Protein AF-A0A9P1BGI0-F1 (afdb_monomer_lite)

InterPro domains:
  IPR029058 Alpha/Beta hydrolase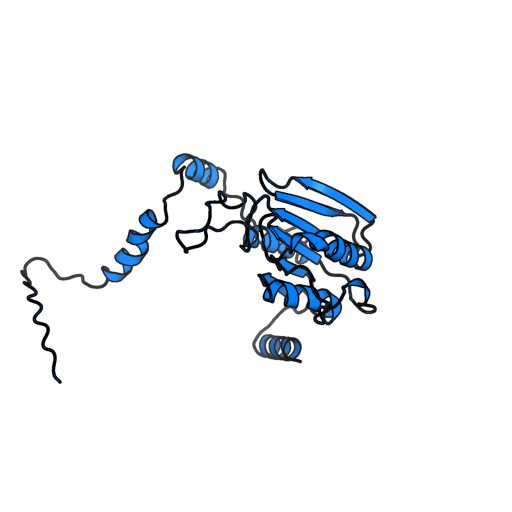 fold [G3DSA:3.40.50.1820] (1-152)
  IPR029058 Alpha/Beta hydrolase fold [SSF53474] (9-170)
  IPR043595 Feruloyl esterase B/C/D [PTHR38050] (3-150)

pLDDT: mean 74.19, std 21.08, range [32.69, 98.06]

Radius of gyration: 23.12 Å; chains: 1; bounding box: 51×69×55 Å

Secondary structure (DSSP, 8-state):
-HHHHHHHHHHHHS---TTS-EEEEETHHHHHHHHHHHHSGGG-SEEEEESPPP-SS-SSPPPGGG-TTPPP-EEEEEEESS-TT-GGGTHHHHHHHHHHHTT--EEEEEE-SSSEEEEEEES-GGG--EEEEEETT--SS-TT---TTS-S------SS-HHHHHHHHHHHHH-TT--SS--PPPHHHHHHHHHTPSP--GGGGHHHHHHHHHTT----S----------PPP-

Structure (mmCIF, N/CA/C/O backbone):
data_AF-A0A9P1BGI0-F1
#
_entry.id   AF-A0A9P1BGI0-F1
#
loop_
_atom_site.group_PDB
_atom_site.id
_atom_site.type_symbol
_atom_site.label_atom_id
_atom_site.label_alt_id
_atom_site.label_comp_id
_atom_site.label_asym_id
_atom_site.label_entity_id
_atom_site.label_seq_id
_atom_site.pdbx_PDB_ins_code
_atom_site.Cartn_x
_atom_site.Cartn_y
_atom_site.Cartn_z
_atom_site.occupancy
_atom_site.B_iso_or_equiv
_atom_site.auth_seq_id
_atom_site.auth_comp_id
_atom_site.auth_asym_id
_atom_site.auth_atom_id
_atom_site.pdbx_PDB_model_num
ATOM 1 N N . GLU A 1 1 ? -22.080 -8.765 0.468 1.00 76.88 1 GLU A N 1
ATOM 2 C CA . GLU A 1 1 ? -22.579 -10.152 0.337 1.00 76.88 1 GLU A CA 1
ATOM 3 C C . GLU A 1 1 ? -21.448 -11.158 0.139 1.00 76.88 1 GLU A C 1
ATOM 5 O O . GLU A 1 1 ? -21.163 -11.870 1.089 1.00 76.88 1 GLU A O 1
ATOM 10 N N . MET A 1 2 ? -20.731 -11.189 -0.996 1.00 88.81 2 MET A N 1
ATOM 11 C CA . MET A 1 2 ? -19.649 -12.178 -1.212 1.00 88.81 2 MET A CA 1
ATOM 12 C C . MET A 1 2 ? -18.513 -12.106 -0.173 1.00 88.81 2 MET A C 1
ATOM 14 O O . MET A 1 2 ? -18.171 -13.115 0.433 1.00 88.81 2 MET A O 1
ATOM 18 N N . ILE A 1 3 ? -17.932 -10.921 0.052 1.00 89.88 3 ILE A N 1
ATOM 19 C CA . ILE A 1 3 ? -16.813 -10.746 1.000 1.00 89.88 3 ILE A CA 1
ATOM 20 C C . ILE A 1 3 ? -17.235 -11.093 2.430 1.00 89.88 3 ILE A C 1
ATOM 22 O O . ILE A 1 3 ? -16.492 -11.759 3.147 1.00 89.88 3 ILE A O 1
ATOM 26 N N . ASP A 1 4 ? -18.460 -10.722 2.807 1.00 90.00 4 ASP A N 1
ATOM 27 C CA . ASP A 1 4 ? -19.029 -11.046 4.115 1.00 90.00 4 ASP A CA 1
ATOM 28 C C . ASP A 1 4 ? -19.158 -12.568 4.297 1.00 90.00 4 ASP A C 1
ATOM 30 O O . ASP A 1 4 ? -18.790 -13.094 5.344 1.00 90.00 4 ASP A O 1
ATOM 34 N N . ALA A 1 5 ? -19.613 -13.287 3.263 1.00 93.94 5 ALA A N 1
ATOM 35 C CA . ALA A 1 5 ? -19.739 -14.743 3.289 1.00 93.94 5 ALA A CA 1
ATOM 36 C C . ALA A 1 5 ? -18.377 -15.451 3.371 1.00 93.94 5 ALA A C 1
ATOM 38 O O . ALA A 1 5 ? -18.223 -16.389 4.151 1.00 93.94 5 ALA A O 1
ATOM 39 N N . ILE A 1 6 ? -17.372 -14.984 2.618 1.00 90.75 6 ILE A N 1
ATOM 40 C CA . ILE A 1 6 ? -15.999 -15.513 2.698 1.00 90.75 6 ILE A CA 1
ATOM 41 C C . ILE A 1 6 ? -15.452 -15.315 4.113 1.00 90.75 6 ILE A C 1
ATOM 43 O O . ILE A 1 6 ? -14.906 -16.247 4.700 1.00 90.75 6 ILE A O 1
ATOM 47 N N . PHE A 1 7 ? -15.640 -14.126 4.688 1.00 90.38 7 PHE A N 1
ATOM 48 C CA . PHE A 1 7 ? -15.196 -13.832 6.044 1.00 90.38 7 PHE A CA 1
ATOM 49 C C . PHE A 1 7 ? -15.868 -14.739 7.078 1.00 90.38 7 PHE A C 1
ATOM 51 O O . PHE A 1 7 ? -15.184 -15.375 7.878 1.00 90.38 7 PHE A O 1
ATOM 58 N N . GLN A 1 8 ? -17.195 -14.870 7.009 1.00 91.81 8 GLN A N 1
ATOM 59 C CA . GLN A 1 8 ? -17.963 -15.759 7.880 1.00 91.81 8 GLN A CA 1
ATOM 60 C C . GLN A 1 8 ? -17.482 -17.208 7.772 1.00 91.81 8 GLN A C 1
ATOM 62 O O . GLN A 1 8 ? -17.194 -17.830 8.792 1.00 91.81 8 GLN A O 1
ATOM 67 N N . TRP A 1 9 ? -17.310 -17.724 6.554 1.00 93.44 9 TRP A N 1
ATOM 68 C CA . TRP A 1 9 ? -16.813 -19.080 6.336 1.00 93.44 9 TRP A CA 1
ATOM 69 C C . TRP A 1 9 ? -15.421 -19.283 6.942 1.00 93.44 9 TRP A C 1
ATOM 71 O O . TRP A 1 9 ? -15.228 -20.206 7.732 1.00 93.44 9 TRP A O 1
ATOM 81 N N . MET A 1 10 ? -14.473 -18.384 6.668 1.00 90.38 10 MET A N 1
ATOM 82 C CA . MET A 1 10 ? -13.118 -18.475 7.219 1.00 90.38 10 MET A CA 1
ATOM 83 C C . MET A 1 10 ? -13.116 -18.422 8.756 1.00 90.38 10 MET A C 1
ATOM 85 O O . MET A 1 10 ? -12.454 -19.236 9.397 1.00 90.38 10 MET A O 1
ATOM 89 N N . THR A 1 11 ? -13.895 -17.517 9.359 1.00 90.62 11 THR A N 1
ATOM 90 C CA . THR A 1 11 ? -14.014 -17.419 10.827 1.00 90.62 11 THR A CA 1
ATOM 91 C C . THR A 1 11 ? -14.713 -18.624 11.459 1.00 90.62 11 THR A C 1
ATOM 93 O O . THR A 1 11 ? -14.446 -18.941 12.613 1.00 90.62 11 THR A O 1
ATOM 96 N N . SER A 1 12 ? -15.568 -19.333 10.714 1.00 92.81 12 SER A N 1
ATOM 97 C CA . SER A 1 12 ? -16.209 -20.563 11.197 1.00 92.81 12 SER A CA 1
ATOM 98 C C . SER A 1 12 ? -15.263 -21.769 11.230 1.00 92.81 12 SER A C 1
ATOM 100 O O . SER A 1 12 ? -15.496 -22.706 11.989 1.00 92.81 12 SER A O 1
ATOM 102 N N . LEU A 1 13 ? -14.197 -21.750 10.420 1.00 91.19 13 LEU A N 1
ATOM 103 C CA . LEU A 1 13 ? -13.260 -22.866 10.278 1.00 91.19 13 LEU A CA 1
ATOM 104 C C . LEU A 1 13 ? -12.014 -22.753 11.161 1.00 91.19 13 LEU A C 1
ATOM 106 O O . LEU A 1 13 ? -11.315 -23.749 11.347 1.00 91.19 13 LEU A O 1
ATOM 110 N N . GLY A 1 14 ? -11.705 -21.573 11.697 1.00 85.88 14 GLY A N 1
ATOM 111 C CA . GLY A 1 14 ? -10.487 -21.385 12.476 1.00 85.88 14 GLY A CA 1
ATOM 112 C C . GLY A 1 14 ? -10.472 -20.134 13.344 1.00 85.88 14 GLY A C 1
ATOM 113 O O . GLY A 1 14 ? -11.315 -19.247 13.233 1.00 85.88 14 GLY A O 1
ATOM 114 N N . CYS A 1 15 ? -9.461 -20.055 14.209 1.00 87.81 15 CYS A N 1
ATOM 115 C CA . CYS A 1 15 ? -9.233 -18.922 15.104 1.00 87.81 15 CYS A CA 1
ATOM 116 C C . CYS A 1 15 ? -8.589 -17.749 14.347 1.00 87.81 15 CYS A C 1
ATOM 118 O O . CYS A 1 15 ? -7.388 -17.504 14.468 1.00 87.81 15 CYS A O 1
ATOM 120 N N . ILE A 1 16 ? -9.377 -17.043 13.539 1.00 88.94 16 ILE A N 1
ATOM 121 C CA . ILE A 1 16 ? -8.925 -15.844 12.827 1.00 88.94 16 ILE A CA 1
ATOM 122 C C . ILE A 1 16 ? -9.067 -14.630 13.738 1.00 88.94 16 ILE A C 1
ATOM 124 O O . ILE A 1 16 ? -10.148 -14.340 14.245 1.00 88.94 16 ILE A O 1
ATOM 128 N N . ASP A 1 17 ? -7.976 -13.887 13.907 1.00 89.88 17 ASP A N 1
ATOM 129 C CA . ASP A 1 17 ? -8.020 -12.581 14.556 1.00 89.88 17 ASP A CA 1
ATOM 130 C C . ASP A 1 17 ? -8.610 -11.550 13.586 1.00 89.88 17 ASP A C 1
ATOM 132 O O . ASP A 1 17 ? -7.928 -11.008 12.712 1.00 89.88 17 ASP A O 1
ATOM 136 N N . THR A 1 18 ? -9.903 -11.278 13.746 1.00 91.06 18 THR A N 1
ATOM 137 C CA . THR A 1 18 ? -10.663 -10.369 12.882 1.00 91.06 18 THR A CA 1
ATOM 138 C C . THR A 1 18 ? -10.210 -8.912 12.988 1.00 91.06 18 THR A C 1
ATOM 140 O O . THR A 1 18 ? -10.609 -8.096 12.164 1.00 91.06 18 THR A O 1
ATOM 143 N N . SER A 1 19 ? -9.362 -8.564 13.963 1.00 90.06 19 SER A N 1
ATOM 144 C CA . SER A 1 19 ? -8.757 -7.230 14.064 1.00 90.06 19 SER A CA 1
ATOM 145 C C . SER A 1 19 ? -7.518 -7.051 13.172 1.00 90.06 19 SER A C 1
ATOM 147 O O . SER A 1 19 ? -7.016 -5.935 13.029 1.00 90.06 19 SER A O 1
ATOM 149 N N . LYS A 1 20 ? -7.019 -8.136 12.557 1.00 91.06 20 LYS A N 1
ATOM 150 C CA . LYS A 1 20 ? -5.756 -8.193 11.793 1.00 91.06 20 LYS A CA 1
ATOM 151 C C . LYS A 1 20 ? -5.960 -8.738 10.383 1.00 91.06 20 LYS A C 1
ATOM 153 O O . LYS A 1 20 ? -5.205 -9.581 9.902 1.00 91.06 20 LYS A O 1
ATOM 158 N N . VAL A 1 21 ? -7.007 -8.264 9.726 1.00 93.88 21 VAL A N 1
ATOM 159 C CA . VAL A 1 21 ? -7.388 -8.704 8.384 1.00 93.88 21 VAL A CA 1
ATOM 160 C C . VAL A 1 21 ? -6.859 -7.703 7.370 1.00 93.88 21 VAL A C 1
ATOM 162 O O . VAL A 1 21 ? -7.001 -6.493 7.545 1.00 93.88 21 VAL A O 1
ATOM 165 N N . PHE A 1 22 ? -6.255 -8.205 6.303 1.00 95.75 22 PHE A N 1
ATOM 166 C CA . PHE A 1 22 ? -5.663 -7.388 5.253 1.00 95.75 22 PHE A CA 1
ATOM 167 C C . PHE A 1 22 ? -6.138 -7.871 3.888 1.00 95.75 22 PHE A C 1
ATOM 169 O O . PHE A 1 22 ? -6.426 -9.057 3.724 1.00 95.75 22 PHE A O 1
ATOM 176 N N . ALA A 1 23 ? -6.193 -6.974 2.907 1.00 96.19 23 ALA A N 1
ATOM 177 C CA . ALA A 1 23 ? -6.474 -7.345 1.524 1.00 96.19 23 ALA A CA 1
ATOM 178 C C . ALA A 1 23 ? -5.466 -6.703 0.571 1.00 96.19 23 ALA A C 1
ATOM 180 O O . ALA A 1 23 ? -5.102 -5.540 0.725 1.00 96.19 23 ALA A O 1
ATOM 181 N N . GLY A 1 24 ? -5.033 -7.469 -0.423 1.00 95.50 24 GLY A N 1
ATOM 182 C CA . GLY A 1 24 ? -4.224 -7.001 -1.542 1.00 95.50 24 GLY A CA 1
ATOM 183 C C . GLY A 1 24 ? -4.840 -7.492 -2.843 1.00 95.50 24 GLY A C 1
ATOM 184 O O . GLY A 1 24 ? -5.543 -8.504 -2.854 1.00 95.50 24 GLY A O 1
ATOM 185 N N . GLY A 1 25 ? -4.633 -6.757 -3.928 1.00 93.44 25 GLY A N 1
ATOM 186 C CA . GLY A 1 25 ? -5.243 -7.089 -5.209 1.00 93.44 25 GLY A CA 1
ATOM 187 C C . GLY A 1 25 ? -4.550 -6.374 -6.351 1.00 93.44 25 GLY A C 1
ATOM 188 O O . GLY A 1 25 ? -4.072 -5.265 -6.164 1.00 93.44 25 GLY A O 1
ATOM 189 N N . PHE A 1 26 ? -4.517 -7.010 -7.517 1.00 91.56 26 PHE A N 1
ATOM 190 C CA . PHE A 1 26 ? -3.878 -6.507 -8.732 1.00 91.56 26 PHE A CA 1
ATOM 191 C C . PHE A 1 26 ? -4.927 -6.216 -9.812 1.00 91.56 26 PHE A C 1
ATOM 193 O O . PHE A 1 26 ? -5.902 -6.967 -9.928 1.00 91.56 26 PHE A O 1
ATOM 200 N N . SER A 1 27 ? -4.742 -5.161 -10.612 1.00 89.94 27 SER A N 1
ATOM 201 C CA . SER A 1 27 ? -5.647 -4.802 -11.716 1.00 89.94 27 SER A CA 1
ATOM 202 C C . SER A 1 27 ? -7.086 -4.579 -11.218 1.00 89.94 27 SER A C 1
ATOM 204 O O . SER A 1 27 ? -7.302 -3.873 -10.232 1.00 89.94 27 SER A O 1
ATOM 206 N N . TYR A 1 28 ? -8.092 -5.221 -11.820 1.00 87.25 28 TYR A N 1
ATOM 207 C CA . TYR A 1 28 ? -9.466 -5.234 -11.298 1.00 87.25 28 TYR A CA 1
ATOM 208 C C . TYR A 1 28 ? -9.571 -5.743 -9.853 1.00 87.25 28 TYR A C 1
ATOM 210 O O . TYR A 1 28 ? -10.424 -5.280 -9.100 1.00 87.25 28 TYR A O 1
ATOM 218 N N . GLY A 1 29 ? -8.690 -6.653 -9.428 1.00 90.50 29 GLY A N 1
ATOM 219 C CA . GLY A 1 29 ? -8.587 -7.042 -8.021 1.00 90.50 29 GLY A CA 1
ATOM 220 C C . GLY A 1 29 ? -8.121 -5.884 -7.135 1.00 90.50 29 GLY A C 1
ATOM 221 O O . GLY A 1 29 ? -8.601 -5.738 -6.015 1.00 90.50 29 GLY A O 1
ATOM 222 N N . GLY A 1 30 ? -7.242 -5.022 -7.651 1.00 90.62 30 GLY A N 1
ATOM 223 C CA . GLY A 1 30 ? -6.847 -3.770 -7.009 1.00 90.62 30 GLY A CA 1
ATOM 224 C C . GLY A 1 30 ? -8.028 -2.811 -6.875 1.00 90.62 30 GLY A C 1
ATOM 225 O O . GLY A 1 30 ? -8.224 -2.241 -5.807 1.00 90.62 30 GLY A O 1
ATOM 226 N N . THR A 1 31 ? -8.876 -2.703 -7.901 1.00 87.31 31 THR A N 1
ATOM 227 C CA . THR A 1 31 ? -10.131 -1.938 -7.816 1.00 87.31 31 THR A CA 1
ATOM 228 C C . THR A 1 31 ? -11.061 -2.478 -6.737 1.00 87.31 31 THR A C 1
ATOM 230 O O . THR A 1 31 ? -11.510 -1.708 -5.896 1.00 87.31 31 THR A O 1
ATOM 233 N N . ILE A 1 32 ? -11.289 -3.796 -6.691 1.00 89.50 32 ILE A N 1
ATOM 234 C CA . ILE A 1 32 ? -12.113 -4.413 -5.640 1.00 89.50 32 ILE A CA 1
ATOM 235 C C . ILE A 1 32 ? -11.549 -4.067 -4.257 1.00 89.50 32 ILE A C 1
ATOM 237 O O . ILE A 1 32 ? -12.289 -3.626 -3.385 1.00 89.50 32 ILE A O 1
ATOM 241 N N . VAL A 1 33 ? -10.237 -4.220 -4.052 1.00 92.31 33 VAL A N 1
ATOM 242 C CA . VAL A 1 33 ? -9.577 -3.897 -2.775 1.00 92.31 33 VAL A CA 1
ATOM 243 C C . VAL A 1 33 ? -9.685 -2.415 -2.426 1.00 92.31 33 VAL A C 1
ATOM 245 O O . VAL A 1 33 ? -9.871 -2.075 -1.259 1.00 92.31 33 VAL A O 1
ATOM 248 N N . GLN A 1 34 ? -9.610 -1.532 -3.416 1.00 89.38 34 GLN A N 1
ATOM 249 C CA . GLN A 1 34 ? -9.827 -0.107 -3.217 1.00 89.38 34 GLN A CA 1
ATOM 250 C C . GLN A 1 34 ? -11.272 0.184 -2.789 1.00 89.38 34 GLN A C 1
ATOM 252 O O . GLN A 1 34 ? -11.478 0.931 -1.836 1.00 89.38 34 GLN A O 1
ATOM 257 N N . ASP A 1 35 ? -12.265 -0.439 -3.424 1.00 87.69 35 ASP A N 1
ATOM 258 C CA . ASP A 1 35 ? -13.675 -0.269 -3.065 1.00 87.69 35 ASP A CA 1
ATOM 259 C C . ASP A 1 35 ? -13.960 -0.774 -1.644 1.00 87.69 35 ASP A C 1
ATOM 261 O O . ASP A 1 35 ? -14.769 -0.182 -0.925 1.00 87.69 35 ASP A O 1
ATOM 265 N N . LEU A 1 36 ? -13.249 -1.806 -1.171 1.00 90.00 36 LEU A N 1
ATOM 266 C CA . LEU A 1 36 ? -13.349 -2.258 0.223 1.00 90.00 36 LEU A CA 1
ATOM 267 C C . LEU A 1 36 ? -12.965 -1.165 1.225 1.00 90.00 36 LEU A C 1
ATOM 269 O O . LEU A 1 36 ? -13.568 -1.122 2.297 1.00 90.00 36 LEU A O 1
ATOM 273 N N . ALA A 1 37 ? -12.060 -0.243 0.875 1.00 88.50 37 ALA A N 1
ATOM 274 C CA . ALA A 1 37 ? -11.736 0.924 1.707 1.00 88.50 37 ALA A CA 1
ATOM 275 C C . ALA A 1 37 ? -12.947 1.844 1.923 1.00 88.50 37 ALA A C 1
ATOM 277 O O . ALA A 1 37 ? -12.978 2.616 2.875 1.00 88.50 37 ALA A O 1
ATOM 278 N N . CYS A 1 38 ? -13.945 1.752 1.047 1.00 86.62 38 CYS A N 1
ATOM 279 C CA . CYS A 1 38 ? -15.182 2.504 1.130 1.00 86.62 38 CYS A CA 1
ATOM 280 C C . CYS A 1 38 ? -16.300 1.709 1.803 1.00 86.62 38 CYS A C 1
ATOM 282 O O . CYS A 1 38 ? -16.895 2.144 2.788 1.00 86.62 38 CYS A O 1
ATOM 284 N N . VAL A 1 39 ? -16.611 0.535 1.244 1.00 87.56 39 VAL A N 1
ATOM 285 C CA . VAL A 1 39 ? -17.864 -0.171 1.543 1.00 87.56 39 VAL A CA 1
ATOM 286 C C . VAL A 1 39 ? -17.731 -1.209 2.643 1.00 87.56 39 VAL A C 1
ATOM 288 O O . VAL A 1 39 ? -18.754 -1.723 3.093 1.00 87.56 39 VAL A O 1
ATOM 291 N N . ARG A 1 40 ? -16.506 -1.573 3.038 1.00 91.06 40 ARG A N 1
ATOM 292 C CA . ARG A 1 40 ? -16.214 -2.625 4.028 1.00 91.06 40 ARG A CA 1
ATOM 293 C C . ARG A 1 40 ? -14.985 -2.313 4.880 1.00 91.06 40 ARG A C 1
ATOM 295 O O . ARG A 1 40 ? -14.395 -3.216 5.464 1.00 91.06 40 ARG A O 1
ATOM 302 N N . SER A 1 41 ? -14.615 -1.044 5.002 1.00 91.38 41 SER A N 1
ATOM 303 C CA . SER A 1 41 ? -13.390 -0.615 5.684 1.00 91.38 41 SER A CA 1
ATOM 304 C C . SER A 1 41 ? -13.280 -1.146 7.119 1.00 91.38 41 SER A C 1
ATOM 306 O O . SER A 1 41 ? -12.186 -1.421 7.593 1.00 91.38 41 SER A O 1
ATOM 308 N N . TRP A 1 42 ? -14.414 -1.342 7.803 1.00 91.19 42 TRP A N 1
ATOM 309 C CA . TRP A 1 42 ? -14.468 -1.820 9.188 1.00 91.19 42 TRP A CA 1
ATOM 310 C C . TRP A 1 42 ? -14.007 -3.272 9.358 1.00 91.19 42 TRP A C 1
ATOM 312 O O . TRP A 1 42 ? -13.754 -3.699 10.481 1.00 91.19 42 TRP A O 1
ATOM 322 N N . GLN A 1 43 ? -13.924 -4.040 8.268 1.00 93.44 43 GLN A N 1
ATOM 323 C CA . GLN A 1 43 ? -13.442 -5.422 8.281 1.00 93.44 43 GLN A CA 1
ATOM 324 C C . GLN A 1 43 ? -11.926 -5.519 8.117 1.00 93.44 43 GLN A C 1
ATOM 326 O O . GLN A 1 43 ? -11.370 -6.575 8.399 1.00 93.44 43 GLN A O 1
ATOM 331 N N . PHE A 1 44 ? -11.253 -4.461 7.655 1.00 94.62 44 PHE A N 1
ATOM 332 C CA . PHE A 1 44 ? -9.849 -4.521 7.257 1.00 94.62 44 PHE A CA 1
ATOM 333 C C . PHE A 1 44 ? -8.992 -3.567 8.079 1.00 94.62 44 PHE A C 1
ATOM 335 O O . PHE A 1 44 ? -9.311 -2.397 8.261 1.00 94.62 44 PHE A O 1
ATOM 342 N N . ARG A 1 45 ? -7.839 -4.055 8.531 1.00 95.19 45 ARG A N 1
ATOM 343 C CA . ARG A 1 45 ? -6.801 -3.238 9.163 1.00 95.19 45 ARG A CA 1
ATOM 344 C C . ARG A 1 45 ? -5.937 -2.520 8.128 1.00 95.19 45 ARG A C 1
ATOM 346 O O . ARG A 1 45 ? -5.435 -1.424 8.396 1.00 95.19 45 ARG A O 1
ATOM 353 N N . GLY A 1 46 ? -5.756 -3.126 6.956 1.00 96.19 46 GLY A N 1
ATOM 354 C CA . GLY A 1 46 ? -5.001 -2.529 5.864 1.00 96.19 46 GLY A CA 1
ATOM 355 C C . GLY A 1 46 ? -5.344 -3.096 4.491 1.00 96.19 46 GLY A C 1
ATOM 356 O O . GLY A 1 46 ? -5.761 -4.245 4.358 1.00 96.19 46 GLY A O 1
ATOM 357 N N . LEU A 1 47 ? -5.160 -2.262 3.474 1.00 96.94 47 LEU A N 1
ATOM 358 C CA . LEU A 1 47 ? -5.500 -2.528 2.084 1.00 96.94 47 LEU A CA 1
ATOM 359 C C . LEU A 1 47 ? -4.317 -2.166 1.187 1.00 96.94 47 LEU A C 1
ATOM 361 O O . LEU A 1 47 ? -3.654 -1.148 1.397 1.00 96.94 47 LEU A O 1
ATOM 365 N N . ALA A 1 48 ? -4.047 -3.005 0.194 1.00 97.06 48 ALA A N 1
ATOM 366 C CA . ALA A 1 48 ? -2.967 -2.802 -0.756 1.00 97.06 48 ALA A CA 1
ATOM 367 C C . ALA A 1 48 ? -3.444 -3.000 -2.199 1.00 97.06 48 ALA A C 1
ATOM 369 O O . ALA A 1 48 ? -3.218 -4.058 -2.786 1.00 97.06 48 ALA A O 1
ATOM 370 N N . PRO A 1 49 ? -4.147 -2.024 -2.787 1.00 94.38 49 PRO A N 1
ATOM 371 C CA . PRO A 1 49 ? -4.513 -2.097 -4.192 1.00 94.38 49 PRO A CA 1
ATOM 372 C C . PRO A 1 49 ? -3.288 -1.811 -5.072 1.00 94.38 49 PRO A C 1
ATOM 374 O O . PRO A 1 49 ? -2.666 -0.752 -4.979 1.00 94.38 49 PRO A O 1
ATOM 377 N N . ASP A 1 50 ? -2.953 -2.758 -5.933 1.00 89.31 50 ASP A N 1
ATOM 378 C CA . ASP A 1 50 ? -1.880 -2.673 -6.915 1.00 89.31 50 ASP A CA 1
ATOM 379 C C . ASP A 1 50 ? -2.460 -2.543 -8.318 1.00 89.31 50 ASP A C 1
ATOM 381 O O . ASP A 1 50 ? -3.387 -3.265 -8.694 1.00 89.31 50 ASP A O 1
ATOM 385 N N . VAL A 1 51 ? -1.927 -1.596 -9.085 1.00 82.19 51 VAL A N 1
ATOM 386 C CA . VAL A 1 51 ? -2.306 -1.362 -10.483 1.00 82.19 51 VAL A CA 1
ATOM 387 C C . VAL A 1 51 ? -3.830 -1.268 -10.667 1.00 82.19 51 VAL A C 1
ATOM 389 O O . VAL A 1 51 ? -4.397 -1.761 -11.635 1.00 82.19 51 VAL A O 1
ATOM 392 N N . ALA A 1 52 ? -4.530 -0.658 -9.705 1.00 74.44 52 ALA A N 1
ATOM 393 C CA . ALA A 1 52 ? -5.974 -0.464 -9.786 1.00 74.44 52 ALA A CA 1
ATOM 394 C C . ALA A 1 52 ? -6.276 0.546 -10.910 1.00 74.44 52 ALA A C 1
ATOM 396 O O . ALA A 1 52 ? -5.848 1.702 -10.775 1.00 74.44 52 ALA A O 1
ATOM 397 N N . PRO A 1 53 ? -6.986 0.154 -11.990 1.00 70.56 53 PRO A N 1
ATOM 398 C CA . PRO A 1 53 ? -7.229 1.014 -13.140 1.00 70.56 53 PRO A CA 1
ATOM 399 C C . PRO A 1 53 ? -7.681 2.429 -12.767 1.00 70.56 53 PRO A C 1
ATOM 401 O O . PRO A 1 53 ? -8.412 2.660 -11.791 1.00 70.56 53 PRO A O 1
ATOM 404 N N . GLY A 1 54 ? -7.215 3.398 -13.552 1.00 61.84 54 GLY A N 1
ATOM 405 C CA . GLY A 1 54 ? -7.727 4.758 -13.483 1.00 61.84 54 GLY A CA 1
ATOM 406 C C . GLY A 1 54 ? -9.162 4.788 -14.004 1.00 61.84 54 GLY A C 1
ATOM 407 O O . GLY A 1 54 ? -9.474 4.140 -15.002 1.00 61.84 54 GLY A O 1
ATOM 408 N N . ASP A 1 55 ? -10.044 5.542 -13.350 1.00 60.00 55 ASP A N 1
ATOM 409 C CA . ASP A 1 55 ? -11.370 5.829 -13.904 1.00 60.00 55 ASP A CA 1
ATOM 410 C C . ASP A 1 55 ? -11.213 6.687 -15.165 1.00 60.00 55 ASP A C 1
ATOM 412 O O . ASP A 1 55 ? -11.009 7.896 -15.081 1.00 60.00 55 ASP A O 1
ATOM 416 N N . TYR A 1 56 ? -11.299 6.062 -16.339 1.00 45.59 56 TYR A N 1
ATOM 417 C CA . TYR A 1 56 ? -11.492 6.769 -17.614 1.00 45.59 56 TYR A CA 1
ATOM 418 C C . TYR A 1 56 ? -12.963 6.980 -17.955 1.00 45.59 56 TYR A C 1
ATOM 420 O O . TYR A 1 56 ? -13.308 7.712 -18.880 1.00 45.59 56 TYR A O 1
ATOM 428 N N . THR A 1 57 ? -13.846 6.303 -17.237 1.00 41.75 57 THR A N 1
ATOM 429 C CA . THR A 1 57 ? -15.269 6.280 -17.522 1.00 41.75 57 THR A CA 1
ATOM 430 C C . THR A 1 57 ? -15.989 6.076 -16.211 1.00 41.75 57 THR A C 1
ATOM 432 O O . THR A 1 57 ? -15.588 5.192 -15.465 1.00 41.75 57 THR A O 1
ATOM 435 N N . ASP A 1 58 ? -17.051 6.842 -16.008 1.00 44.25 58 ASP A N 1
ATOM 436 C CA . ASP A 1 58 ? -18.062 6.828 -14.941 1.00 44.25 58 ASP A CA 1
ATOM 437 C C . ASP A 1 58 ? -18.757 5.447 -14.752 1.00 44.25 58 ASP A C 1
ATOM 439 O O . ASP A 1 58 ? -19.976 5.325 -14.666 1.00 44.25 58 ASP A O 1
ATOM 443 N N . ARG A 1 59 ? -18.001 4.341 -14.776 1.00 45.84 59 ARG A N 1
ATOM 444 C CA . ARG A 1 59 ? -18.477 2.946 -14.837 1.00 45.84 59 ARG A CA 1
ATOM 445 C C . ARG A 1 59 ? -18.808 2.372 -13.457 1.00 45.84 59 ARG A C 1
ATOM 447 O O . ARG A 1 59 ? -18.814 1.157 -13.288 1.00 45.84 59 ARG A O 1
ATOM 454 N N . GLY A 1 60 ? -19.121 3.229 -12.488 1.00 44.12 60 GLY A N 1
ATOM 455 C CA . GLY A 1 60 ? -19.591 2.801 -11.171 1.00 44.12 60 GLY A CA 1
ATOM 456 C C . GLY A 1 60 ? -18.496 2.312 -10.225 1.00 44.12 60 GLY A C 1
ATOM 457 O O . GLY A 1 60 ? -18.795 1.518 -9.335 1.00 44.12 60 GLY A O 1
ATOM 458 N N . LEU A 1 61 ? -17.250 2.772 -10.390 1.00 52.66 61 LEU A N 1
ATOM 459 C CA . LEU A 1 61 ? -16.254 2.653 -9.325 1.00 52.66 61 LEU A CA 1
ATOM 460 C C . LEU A 1 61 ? -16.588 3.666 -8.231 1.00 52.66 61 LEU A C 1
ATOM 462 O O . LEU A 1 61 ? -16.937 4.811 -8.523 1.00 52.66 61 LEU A O 1
ATOM 466 N N . LEU A 1 62 ? -16.525 3.246 -6.965 1.00 55.16 62 LEU A N 1
ATOM 467 C CA . LEU A 1 62 ? -16.823 4.156 -5.867 1.00 55.16 62 LEU A CA 1
ATOM 468 C C . LEU A 1 62 ? -15.729 5.216 -5.789 1.00 55.16 62 LEU A C 1
ATOM 470 O O . LEU A 1 62 ? -14.564 4.935 -5.487 1.00 55.16 62 LEU A O 1
ATOM 474 N N . HIS A 1 63 ? -16.116 6.470 -6.003 1.00 62.00 63 HIS A N 1
ATOM 475 C CA . HIS A 1 63 ? -15.270 7.579 -5.617 1.00 62.00 63 HIS A CA 1
ATOM 476 C C . HIS A 1 63 ? -15.083 7.514 -4.106 1.00 62.00 63 HIS A C 1
ATOM 478 O O . HIS A 1 63 ? -16.037 7.617 -3.337 1.00 62.00 63 HIS A O 1
ATOM 484 N N . LEU A 1 64 ? -13.831 7.366 -3.667 1.00 59.41 64 LEU A N 1
ATOM 485 C CA . LEU A 1 64 ? -13.517 7.277 -2.241 1.00 59.41 64 LEU A CA 1
ATOM 486 C C . LEU A 1 64 ? -14.038 8.496 -1.448 1.00 59.41 64 LEU A C 1
ATOM 488 O O . LEU A 1 64 ? -14.241 8.412 -0.238 1.00 59.41 64 LEU A O 1
ATOM 492 N N . GLY A 1 65 ? -14.265 9.629 -2.127 1.00 60.25 65 GLY A N 1
ATOM 493 C CA . GLY A 1 65 ? -14.844 10.844 -1.548 1.00 60.25 65 GLY A CA 1
ATOM 494 C C . GLY A 1 65 ? -16.308 10.700 -1.115 1.00 60.25 65 GLY A C 1
ATOM 495 O O . GLY A 1 65 ? -16.743 11.425 -0.223 1.00 60.25 65 GLY A O 1
ATOM 496 N N . ASP A 1 66 ? -17.040 9.730 -1.665 1.00 68.00 66 ASP A N 1
ATOM 497 C CA . ASP A 1 66 ? -18.451 9.477 -1.347 1.00 68.00 66 ASP A CA 1
ATOM 498 C C . ASP A 1 66 ? -18.634 8.518 -0.156 1.00 68.00 66 ASP A C 1
ATOM 500 O O . ASP A 1 66 ? -19.750 8.247 0.298 1.00 68.00 66 ASP A O 1
ATOM 504 N N . CYS A 1 67 ? -17.530 8.035 0.416 1.00 76.25 67 CYS A N 1
ATOM 505 C CA . CYS A 1 67 ? -17.497 7.046 1.489 1.00 76.25 67 CYS A CA 1
ATOM 506 C C . CYS A 1 67 ? -17.723 7.684 2.862 1.00 76.25 67 CYS A C 1
ATOM 508 O O . CYS A 1 67 ? -16.815 7.774 3.688 1.00 76.25 67 CYS A O 1
ATOM 510 N N . LYS A 1 68 ? -18.957 8.126 3.121 1.00 70.00 68 LYS A N 1
ATOM 511 C CA . LYS A 1 68 ? -19.317 8.881 4.338 1.00 70.00 68 LYS A CA 1
ATOM 512 C C . LYS A 1 68 ? -19.099 8.125 5.655 1.00 70.00 68 LYS A C 1
ATOM 514 O O . LYS A 1 68 ? -18.943 8.767 6.686 1.00 70.00 68 LYS A O 1
ATOM 519 N N . ASN A 1 69 ? -19.068 6.791 5.615 1.00 75.81 69 ASN A N 1
ATOM 520 C CA . ASN A 1 69 ? -18.960 5.929 6.799 1.00 75.81 69 ASN A CA 1
ATOM 521 C C . ASN A 1 69 ? -17.710 5.031 6.783 1.00 75.81 69 ASN A C 1
ATOM 523 O O . ASN A 1 69 ? -17.670 4.030 7.500 1.00 75.81 69 ASN A O 1
ATOM 527 N N . ALA A 1 70 ? -16.710 5.353 5.958 1.00 84.62 70 ALA A N 1
ATOM 528 C CA . ALA A 1 70 ? -15.464 4.599 5.949 1.00 84.62 70 ALA A CA 1
ATOM 529 C C . ALA A 1 70 ? -14.697 4.812 7.265 1.00 84.62 70 ALA A C 1
ATOM 531 O O . ALA A 1 70 ? -14.441 5.933 7.701 1.00 84.62 70 ALA A O 1
ATOM 532 N N . THR A 1 71 ? -14.332 3.707 7.899 1.00 89.88 71 THR A N 1
ATOM 533 C CA . THR A 1 71 ? -13.408 3.654 9.030 1.00 89.88 71 THR A CA 1
ATOM 534 C C . THR A 1 71 ? -11.962 3.818 8.551 1.00 89.88 71 THR A C 1
ATOM 536 O O . THR A 1 71 ? -11.622 3.320 7.477 1.00 89.88 71 THR A O 1
ATOM 539 N N . PRO A 1 72 ? -11.083 4.442 9.352 1.00 92.12 72 PRO A N 1
ATOM 540 C CA . PRO A 1 72 ? -9.656 4.536 9.050 1.00 92.12 72 PRO A CA 1
ATOM 541 C C . PRO A 1 72 ? -9.010 3.168 8.777 1.00 92.12 72 PRO A C 1
ATOM 543 O O . PRO A 1 72 ? -9.187 2.227 9.551 1.00 92.12 72 PRO A O 1
ATOM 546 N N . VAL A 1 73 ? -8.228 3.071 7.698 1.00 94.44 73 VAL A N 1
ATOM 547 C CA . VAL A 1 73 ? -7.476 1.866 7.314 1.00 94.44 73 VAL A CA 1
ATOM 548 C C . VAL A 1 73 ? -6.063 2.231 6.877 1.00 94.44 73 VAL A C 1
ATOM 550 O O . VAL A 1 73 ? -5.820 3.311 6.345 1.00 94.44 73 VAL A O 1
ATOM 553 N N . THR A 1 74 ? -5.117 1.311 7.068 1.00 96.75 74 THR A N 1
ATOM 554 C CA . THR A 1 74 ? -3.812 1.419 6.403 1.00 96.75 74 THR A CA 1
ATOM 555 C C . THR A 1 74 ? -3.987 1.201 4.897 1.00 96.75 74 THR A C 1
ATOM 557 O O . THR A 1 74 ? -4.732 0.317 4.488 1.00 96.75 74 THR A O 1
ATOM 560 N N . TYR A 1 75 ? -3.308 1.984 4.065 1.00 96.62 75 TYR A N 1
ATOM 561 C CA . TYR A 1 75 ? -3.463 1.962 2.614 1.00 96.62 75 TYR A CA 1
ATOM 562 C C . TYR A 1 75 ? -2.118 2.108 1.910 1.00 96.62 75 TYR A C 1
ATOM 564 O O . TYR A 1 75 ? -1.406 3.087 2.115 1.00 96.62 75 TYR A O 1
ATOM 572 N N . ILE A 1 76 ? -1.755 1.133 1.081 1.00 97.25 76 ILE A N 1
ATOM 573 C CA . ILE A 1 76 ? -0.473 1.122 0.369 1.00 97.25 76 ILE A CA 1
ATOM 574 C C . ILE A 1 76 ? -0.739 0.751 -1.080 1.00 97.25 76 ILE A C 1
ATOM 576 O O . ILE A 1 76 ? -1.008 -0.404 -1.386 1.00 97.25 76 ILE A O 1
ATOM 580 N N . SER A 1 77 ? -0.665 1.728 -1.973 1.00 95.38 77 SER A N 1
ATOM 581 C CA . SER A 1 77 ? -0.945 1.507 -3.393 1.00 95.38 77 SER A CA 1
ATOM 582 C C . SER A 1 77 ? 0.301 1.608 -4.249 1.00 95.38 77 SER A C 1
ATOM 584 O O . SER A 1 77 ? 1.221 2.361 -3.928 1.00 95.38 77 SER A O 1
ATOM 586 N N . PHE A 1 78 ? 0.307 0.862 -5.345 1.00 93.94 78 PHE A N 1
ATOM 587 C CA . PHE A 1 78 ? 1.361 0.879 -6.348 1.00 93.94 78 PHE A CA 1
ATOM 588 C C . PHE A 1 78 ? 0.754 1.025 -7.738 1.00 93.94 78 PHE A C 1
ATOM 590 O O . PHE A 1 78 ? -0.368 0.589 -8.000 1.00 93.94 78 PHE A O 1
ATOM 597 N N . CYS A 1 79 ? 1.478 1.706 -8.617 1.00 91.88 79 CYS A N 1
ATOM 598 C CA . CYS A 1 79 ? 1.090 1.870 -10.004 1.00 91.88 79 CYS A CA 1
ATOM 599 C C . CYS A 1 79 ? 2.313 2.143 -10.882 1.00 91.88 79 CYS A C 1
ATOM 601 O O . CYS A 1 79 ? 3.226 2.873 -10.488 1.00 91.88 79 CYS A O 1
ATOM 603 N N . GLY A 1 80 ? 2.318 1.575 -12.084 1.00 89.56 80 GLY A N 1
ATOM 604 C CA . GLY A 1 80 ? 3.329 1.834 -13.098 1.00 89.56 80 GLY A CA 1
ATOM 605 C C . GLY A 1 80 ? 3.027 3.090 -13.915 1.00 89.56 80 GLY A C 1
ATOM 606 O O . GLY A 1 80 ? 1.882 3.349 -14.275 1.00 89.56 80 GLY A O 1
ATOM 607 N N . THR A 1 81 ? 4.046 3.890 -14.241 1.00 88.25 81 THR A N 1
ATOM 608 C CA . THR A 1 81 ? 3.853 5.060 -15.123 1.00 88.25 81 THR A CA 1
ATOM 609 C C . THR A 1 81 ? 3.788 4.691 -16.609 1.00 88.25 81 THR A C 1
ATOM 611 O O . THR A 1 81 ? 3.528 5.572 -17.424 1.00 88.25 81 THR A O 1
ATOM 614 N N . GLY A 1 82 ? 4.111 3.444 -16.970 1.00 85.81 82 GLY A N 1
ATOM 615 C CA . GLY A 1 82 ? 3.944 2.885 -18.318 1.00 85.81 82 GLY A CA 1
ATOM 616 C C . GLY A 1 82 ? 2.596 2.188 -18.514 1.00 85.81 82 GLY A C 1
ATOM 617 O O . GLY A 1 82 ? 2.190 1.947 -19.645 1.00 85.81 82 GLY A O 1
ATOM 618 N N . ASP A 1 83 ? 1.867 1.922 -17.426 1.00 86.12 83 ASP A N 1
ATOM 619 C CA . ASP A 1 83 ? 0.605 1.197 -17.479 1.00 86.12 83 ASP A CA 1
ATOM 620 C C . ASP A 1 83 ? -0.466 1.922 -18.315 1.00 86.12 83 ASP A C 1
ATOM 622 O O . ASP A 1 83 ? -0.943 3.012 -17.974 1.00 86.12 83 ASP A O 1
ATOM 626 N N . ILE A 1 84 ? -0.902 1.251 -19.383 1.00 84.31 84 ILE A N 1
ATOM 627 C CA . ILE A 1 84 ? -1.961 1.688 -20.298 1.00 84.31 84 ILE A CA 1
ATOM 628 C C . ILE A 1 84 ? -3.361 1.671 -19.669 1.00 84.31 84 ILE A C 1
ATOM 630 O O . ILE A 1 84 ? -4.284 2.265 -20.217 1.00 84.31 84 ILE A O 1
ATOM 634 N N . SER A 1 85 ? -3.543 1.015 -18.517 1.00 80.50 85 SER A N 1
ATOM 635 C CA . SER A 1 85 ? -4.763 1.129 -17.702 1.00 80.50 85 SER A CA 1
ATOM 636 C C . SER A 1 85 ? -4.845 2.472 -16.967 1.00 80.50 85 SER A C 1
ATOM 638 O O . SER A 1 85 ? -5.865 2.809 -16.357 1.00 80.50 85 SER A O 1
ATOM 640 N N . HIS A 1 86 ? -3.760 3.252 -17.029 1.00 82.31 86 HIS A N 1
ATOM 641 C CA . HIS A 1 86 ? -3.646 4.590 -16.482 1.00 82.31 86 HIS A CA 1
ATOM 642 C C . HIS A 1 86 ? -3.973 4.683 -14.985 1.00 82.31 86 HIS A C 1
ATOM 644 O O . HIS A 1 86 ? -4.498 5.701 -14.518 1.00 82.31 86 HIS A O 1
ATOM 650 N N . CYS A 1 87 ? -3.619 3.655 -14.204 1.00 84.94 87 CYS A N 1
ATOM 651 C CA . CYS A 1 87 ? -3.757 3.674 -12.744 1.00 84.94 87 CYS A CA 1
ATOM 652 C C . CYS A 1 87 ? -3.127 4.928 -12.097 1.00 84.94 87 CYS A C 1
ATOM 654 O O . CYS A 1 87 ? -3.553 5.374 -11.028 1.00 84.94 87 CYS A O 1
ATOM 656 N N . TYR A 1 88 ? -2.145 5.548 -12.764 1.00 81.06 88 TYR A N 1
ATOM 657 C CA . TYR A 1 88 ? -1.348 6.645 -12.222 1.00 81.06 88 TYR A CA 1
ATOM 658 C C . TYR A 1 88 ? -2.125 7.960 -12.155 1.00 81.06 88 TYR A C 1
ATOM 660 O O . TYR A 1 88 ? -1.791 8.806 -11.327 1.00 81.06 88 TYR A O 1
ATOM 668 N N . LEU A 1 89 ? -3.168 8.137 -12.977 1.00 81.94 89 LEU A N 1
ATOM 669 C CA . LEU A 1 89 ? -3.902 9.404 -13.066 1.00 81.94 89 LEU A CA 1
ATOM 670 C C . LEU A 1 89 ? -4.541 9.802 -11.734 1.00 81.94 89 LEU A C 1
ATOM 672 O O . LEU A 1 89 ? -4.486 10.966 -11.349 1.00 81.94 89 LEU A O 1
ATOM 676 N N . ASN A 1 90 ? -5.087 8.826 -11.004 1.00 81.38 90 ASN A N 1
ATOM 677 C CA . ASN A 1 90 ? -5.872 9.081 -9.793 1.00 81.38 90 ASN A CA 1
ATOM 678 C C . ASN A 1 90 ? -5.273 8.447 -8.530 1.00 81.38 90 ASN A C 1
ATOM 680 O O . ASN A 1 90 ? -5.851 8.585 -7.453 1.00 81.38 90 ASN A O 1
ATOM 684 N N . SER A 1 91 ? -4.127 7.763 -8.622 1.00 86.88 91 SER A N 1
ATOM 685 C CA . SER A 1 91 ? -3.537 7.031 -7.488 1.00 86.88 91 SER A CA 1
ATOM 686 C C . SER A 1 91 ? -3.280 7.928 -6.266 1.00 86.88 91 SER A C 1
ATOM 688 O O . SER A 1 91 ? -3.656 7.579 -5.145 1.00 86.88 91 SER A O 1
ATOM 690 N N . ILE A 1 92 ? -2.737 9.134 -6.480 1.00 90.31 92 ILE A N 1
ATOM 691 C CA . ILE A 1 92 ? -2.483 10.097 -5.395 1.00 90.31 92 ILE A CA 1
ATOM 692 C C . ILE A 1 92 ? -3.795 10.615 -4.797 1.00 90.31 92 ILE A C 1
ATOM 694 O O . ILE A 1 92 ? -3.926 10.636 -3.578 1.00 90.31 92 ILE A O 1
ATOM 698 N N . ALA A 1 93 ? -4.778 10.990 -5.621 1.00 88.19 93 ALA A N 1
ATOM 699 C CA . ALA A 1 93 ? -6.063 11.514 -5.144 1.00 88.19 93 ALA A CA 1
ATOM 700 C C . ALA A 1 93 ? -6.849 10.472 -4.323 1.00 88.19 93 ALA A C 1
ATOM 702 O O . ALA A 1 93 ? -7.457 10.790 -3.296 1.00 88.19 93 ALA A O 1
ATOM 703 N N . LYS A 1 94 ? -6.787 9.201 -4.741 1.00 87.12 94 LYS A N 1
ATOM 704 C CA . LYS A 1 94 ? -7.347 8.064 -3.999 1.00 87.12 94 LYS A CA 1
ATOM 705 C C . LYS A 1 94 ? -6.684 7.935 -2.622 1.00 87.12 94 LYS A C 1
ATOM 707 O O . LYS A 1 94 ? -7.377 7.926 -1.607 1.00 87.12 94 LYS A O 1
ATOM 712 N N . ALA A 1 95 ? -5.351 7.921 -2.574 1.00 92.00 95 ALA A N 1
ATOM 713 C CA . ALA A 1 95 ? -4.608 7.844 -1.317 1.00 92.00 95 ALA A CA 1
ATOM 714 C C . ALA A 1 95 ? -4.812 9.078 -0.421 1.00 92.00 95 ALA A C 1
ATOM 716 O O . ALA A 1 95 ? -4.922 8.935 0.792 1.00 92.00 95 ALA A O 1
ATOM 717 N N . GLU A 1 96 ? -4.943 10.279 -0.991 1.00 91.62 96 GLU A N 1
ATOM 718 C CA . GLU A 1 96 ? -5.242 11.504 -0.241 1.00 91.62 96 GLU A CA 1
ATOM 719 C C . GLU A 1 96 ? -6.617 11.432 0.436 1.00 91.62 96 GLU A C 1
ATOM 721 O O . GLU A 1 96 ? -6.792 11.900 1.562 1.00 91.62 96 GLU A O 1
ATOM 726 N N . THR A 1 97 ? -7.596 10.809 -0.221 1.00 89.25 97 THR A N 1
ATOM 727 C CA . THR A 1 97 ? -8.919 10.600 0.371 1.00 89.25 97 THR A CA 1
ATOM 728 C C . THR A 1 97 ? -8.840 9.691 1.594 1.00 89.25 97 THR A C 1
ATOM 730 O O . THR A 1 97 ? -9.375 10.035 2.649 1.00 89.25 97 THR A O 1
ATOM 733 N N . VAL A 1 98 ? -8.094 8.587 1.495 1.00 91.19 98 VAL A N 1
ATOM 734 C CA . VAL A 1 98 ? -7.840 7.713 2.649 1.00 91.19 98 VAL A CA 1
ATOM 735 C C . VAL A 1 98 ? -7.044 8.449 3.727 1.00 91.19 98 VAL A C 1
ATOM 737 O O . VAL A 1 98 ? -7.380 8.364 4.904 1.00 91.19 98 VAL A O 1
ATOM 740 N N . ALA A 1 99 ? -6.047 9.253 3.349 1.00 93.50 99 ALA A N 1
ATOM 741 C CA . ALA A 1 99 ? -5.263 10.044 4.292 1.00 93.50 99 ALA A CA 1
ATOM 742 C C . ALA A 1 99 ? -6.147 10.992 5.120 1.00 93.50 99 ALA A C 1
ATOM 744 O O . ALA A 1 99 ? -5.979 11.074 6.340 1.00 93.50 99 ALA A O 1
ATOM 745 N N . LYS A 1 100 ? -7.127 11.652 4.483 1.00 91.38 100 LYS A N 1
ATOM 746 C CA . LYS A 1 100 ? -8.134 12.491 5.158 1.00 91.38 100 LYS A CA 1
ATOM 747 C C . LYS A 1 100 ? -8.991 11.676 6.126 1.00 91.38 100 LYS A C 1
ATOM 749 O O . LYS A 1 100 ? -9.166 12.102 7.265 1.00 91.38 100 LYS A O 1
ATOM 754 N N . GLN A 1 101 ? -9.462 10.498 5.710 1.00 89.38 101 GLN A N 1
ATOM 755 C CA . GLN A 1 101 ? -10.229 9.581 6.568 1.00 89.38 101 GLN A CA 1
ATOM 756 C C . GLN A 1 101 ? -9.411 9.112 7.779 1.00 89.38 101 GLN A C 1
ATOM 758 O O . GLN A 1 101 ? -9.929 9.025 8.885 1.00 89.38 101 GLN A O 1
ATOM 763 N N . THR A 1 102 ? -8.112 8.868 7.601 1.00 92.44 102 THR A N 1
ATOM 764 C CA . THR A 1 102 ? -7.189 8.474 8.679 1.00 92.44 102 THR A CA 1
ATOM 765 C C . THR A 1 102 ? -6.610 9.654 9.469 1.00 92.44 102 THR A C 1
ATOM 767 O O . THR A 1 102 ? -5.743 9.453 10.320 1.00 92.44 102 THR A O 1
ATOM 770 N N . HIS A 1 103 ? -7.062 10.885 9.205 1.00 93.62 103 HIS A N 1
ATOM 771 C CA . HIS A 1 103 ? -6.597 12.114 9.856 1.00 93.62 103 HIS A CA 1
ATOM 772 C C . HIS A 1 103 ? -5.073 12.328 9.800 1.00 93.62 103 HIS A C 1
ATOM 774 O O . HIS A 1 103 ? -4.462 12.754 10.779 1.00 93.62 103 HIS A O 1
ATOM 780 N N . CYS A 1 104 ? -4.438 12.031 8.663 1.00 96.06 104 CYS A N 1
ATOM 781 C CA . CYS A 1 104 ? -3.026 12.354 8.460 1.00 96.06 104 CYS A CA 1
ATOM 782 C C . CYS A 1 104 ? -2.804 13.873 8.415 1.00 96.06 104 CYS A C 1
ATOM 784 O O . CYS A 1 104 ? -3.645 14.630 7.935 1.00 96.06 104 CYS A O 1
ATOM 786 N N . SER A 1 105 ? -1.634 14.320 8.874 1.00 95.62 105 SER A N 1
ATOM 787 C CA . SER A 1 105 ? -1.319 15.749 9.040 1.00 95.62 105 SER A CA 1
ATOM 788 C C . SER A 1 105 ? -0.420 16.324 7.947 1.00 95.62 105 SER A C 1
ATOM 790 O O . SER A 1 105 ? -0.397 17.536 7.739 1.00 95.62 105 SER A O 1
ATOM 792 N N . ARG A 1 106 ? 0.375 15.478 7.283 1.00 94.75 106 ARG A N 1
ATOM 793 C CA . ARG A 1 106 ? 1.407 15.894 6.326 1.00 94.75 106 ARG A CA 1
ATOM 794 C C . ARG A 1 106 ? 1.535 14.873 5.210 1.00 94.75 106 ARG A C 1
ATOM 796 O O . ARG A 1 106 ? 1.349 13.685 5.457 1.00 94.75 106 ARG A O 1
ATOM 803 N N . SER A 1 107 ? 1.922 15.336 4.029 1.00 97.25 107 SER A N 1
ATOM 804 C CA . SER A 1 107 ? 2.306 14.500 2.892 1.00 97.25 107 SER A CA 1
ATOM 805 C C . SER A 1 107 ? 3.683 14.900 2.385 1.00 97.25 107 SER A C 1
ATOM 807 O O . SER A 1 107 ? 4.008 16.087 2.347 1.00 97.25 107 SER A O 1
ATOM 809 N N . GLU A 1 108 ? 4.471 13.930 1.945 1.00 97.50 108 GLU A N 1
ATOM 810 C CA . GLU A 1 108 ? 5.789 14.161 1.358 1.00 97.50 108 GLU A CA 1
ATOM 811 C C . GLU A 1 108 ? 6.085 13.145 0.255 1.00 97.50 108 GLU A C 1
ATOM 813 O O . GLU A 1 108 ? 5.669 11.989 0.326 1.00 97.50 108 GLU A O 1
ATOM 818 N N . LEU A 1 109 ? 6.831 13.570 -0.764 1.00 97.25 109 LEU A N 1
ATOM 819 C CA . LEU A 1 109 ? 7.343 12.668 -1.787 1.00 97.25 109 LEU A CA 1
ATOM 820 C C . LEU A 1 109 ? 8.640 12.029 -1.285 1.00 97.25 109 LEU A C 1
ATOM 822 O O . LEU A 1 109 ? 9.615 12.723 -1.003 1.00 97.25 109 LEU A O 1
ATOM 826 N N . ARG A 1 110 ? 8.668 10.700 -1.208 1.00 94.50 110 ARG A N 1
ATOM 827 C CA . ARG A 1 110 ? 9.835 9.918 -0.803 1.00 94.50 110 ARG A CA 1
ATOM 828 C C . ARG A 1 110 ? 10.269 8.986 -1.914 1.00 94.50 110 ARG A C 1
ATOM 830 O O . ARG A 1 110 ? 9.521 8.106 -2.333 1.00 94.50 110 ARG A O 1
ATOM 837 N N . ARG A 1 111 ? 11.527 9.114 -2.317 1.00 88.69 111 ARG A N 1
ATOM 838 C CA . ARG A 1 111 ? 12.183 8.105 -3.142 1.00 88.69 111 ARG A CA 1
ATOM 839 C C . ARG A 1 111 ? 12.435 6.862 -2.293 1.00 88.69 111 ARG A C 1
ATOM 841 O O . ARG A 1 111 ? 13.145 6.943 -1.294 1.00 88.69 111 ARG A O 1
ATOM 848 N N . LYS A 1 112 ? 11.828 5.732 -2.657 1.00 85.94 112 LYS A N 1
ATOM 849 C CA . LYS A 1 112 ? 12.062 4.443 -1.981 1.00 85.94 112 LYS A CA 1
ATOM 850 C C . LYS A 1 112 ? 13.209 3.674 -2.612 1.00 85.94 112 LYS A C 1
ATOM 852 O O . LYS A 1 112 ? 13.803 2.827 -1.959 1.00 85.94 112 LYS A O 1
ATOM 857 N N . SER A 1 113 ? 13.466 3.944 -3.885 1.00 81.69 113 SER A N 1
ATOM 858 C CA . SER A 1 113 ? 14.318 3.114 -4.716 1.00 81.69 113 SER A CA 1
ATOM 859 C C . SER A 1 113 ? 14.784 3.912 -5.949 1.00 81.69 113 SER A C 1
ATOM 861 O O . SER A 1 113 ? 14.377 5.061 -6.161 1.00 81.69 113 SER A O 1
ATOM 863 N N . ALA A 1 114 ? 15.650 3.346 -6.785 1.00 78.62 114 ALA A N 1
ATOM 864 C CA . ALA A 1 114 ? 16.058 3.957 -8.044 1.00 78.62 114 ALA A CA 1
ATOM 865 C C . ALA A 1 114 ? 14.858 4.219 -8.972 1.00 78.62 114 ALA A C 1
ATOM 867 O O . ALA A 1 114 ? 14.863 5.224 -9.686 1.00 78.62 114 ALA A O 1
ATOM 868 N N . THR A 1 115 ? 13.838 3.360 -8.915 1.00 81.62 115 THR A N 1
ATOM 869 C CA . THR A 1 115 ? 12.685 3.351 -9.829 1.00 81.62 115 THR A CA 1
ATOM 870 C C . THR A 1 115 ? 11.345 3.678 -9.167 1.00 81.62 115 THR A C 1
ATOM 872 O O . THR A 1 115 ? 10.371 3.916 -9.880 1.00 81.62 115 THR A O 1
ATOM 875 N N . VAL A 1 116 ? 11.282 3.740 -7.834 1.00 88.06 116 VAL A N 1
ATOM 876 C CA . VAL A 1 116 ? 10.036 3.926 -7.081 1.00 88.06 116 VAL A CA 1
ATOM 877 C C . VAL A 1 116 ? 10.060 5.211 -6.260 1.00 88.06 116 VAL A C 1
ATOM 879 O O . VAL A 1 116 ? 10.896 5.403 -5.370 1.00 88.06 116 VAL A O 1
ATOM 882 N N . ASN A 1 117 ? 9.068 6.062 -6.514 1.00 93.19 117 ASN A N 1
ATOM 883 C CA . ASN A 1 117 ? 8.760 7.236 -5.706 1.00 93.19 117 ASN A CA 1
ATOM 884 C C . ASN A 1 117 ? 7.380 7.066 -5.083 1.00 93.19 117 ASN A C 1
ATOM 886 O O . ASN A 1 117 ? 6.429 6.766 -5.795 1.00 93.19 117 ASN A O 1
ATOM 890 N N . CYS A 1 118 ? 7.251 7.305 -3.782 1.00 96.19 118 CYS A N 1
ATOM 891 C CA . CYS A 1 118 ? 5.966 7.247 -3.100 1.00 96.19 118 CYS A CA 1
ATOM 892 C C . CYS A 1 118 ? 5.618 8.581 -2.460 1.00 96.19 118 CYS A C 1
ATOM 894 O O . CYS A 1 118 ? 6.438 9.159 -1.748 1.00 96.19 118 CYS A O 1
ATOM 896 N N . THR A 1 119 ? 4.383 9.030 -2.639 1.00 98.06 119 THR A N 1
ATOM 897 C CA . THR A 1 119 ? 3.791 10.020 -1.743 1.00 98.06 119 THR A CA 1
ATOM 898 C C . THR A 1 119 ? 3.409 9.305 -0.453 1.00 98.06 119 THR A C 1
ATOM 900 O O . THR A 1 119 ? 2.680 8.315 -0.476 1.00 98.06 119 THR A O 1
ATOM 903 N N . VAL A 1 120 ? 3.945 9.775 0.668 1.00 97.94 120 VAL A N 1
ATOM 904 C CA . VAL A 1 120 ? 3.741 9.203 2.000 1.00 97.94 120 VAL A CA 1
ATOM 905 C C . VAL A 1 120 ? 3.017 10.226 2.856 1.00 97.94 120 VAL A C 1
ATOM 907 O O . VAL A 1 120 ? 3.456 11.374 2.947 1.00 97.94 120 VAL A O 1
ATOM 910 N N . TRP A 1 121 ? 1.939 9.806 3.511 1.00 97.62 121 TRP A N 1
ATOM 911 C CA . TRP A 1 121 ? 1.231 10.624 4.486 1.00 97.62 121 TRP A CA 1
ATOM 912 C C . TRP A 1 121 ? 1.611 10.205 5.906 1.00 97.62 121 TRP A C 1
ATOM 914 O O . TRP A 1 121 ? 1.728 9.020 6.216 1.00 97.62 121 TRP A O 1
ATOM 924 N N . SER A 1 122 ? 1.843 11.190 6.773 1.00 95.56 122 SER A N 1
ATOM 925 C CA . SER A 1 122 ? 2.336 10.983 8.137 1.00 95.56 122 SER A CA 1
ATOM 926 C C . SER A 1 122 ? 1.500 11.712 9.190 1.00 95.56 122 SER A C 1
ATOM 928 O O . SER A 1 122 ? 0.710 12.619 8.903 1.00 95.56 122 SER A O 1
ATOM 930 N N . GLY A 1 123 ? 1.666 11.289 10.447 1.00 94.62 123 GLY A N 1
ATOM 931 C CA . GLY A 1 123 ? 0.858 11.766 11.572 1.00 94.62 123 GLY A CA 1
ATOM 932 C C . GLY A 1 123 ? -0.603 11.326 11.483 1.00 94.62 123 GLY A C 1
ATOM 933 O O . GLY A 1 123 ? -1.476 12.073 11.900 1.00 94.62 123 GLY A O 1
ATOM 934 N N . CYS A 1 124 ? -0.859 10.161 10.889 1.00 95.50 124 CYS A N 1
ATOM 935 C CA . CYS A 1 124 ? -2.188 9.569 10.805 1.00 95.50 124 CYS A CA 1
ATOM 936 C C . CYS A 1 124 ? -2.605 8.995 12.167 1.00 95.50 124 CYS A C 1
ATOM 938 O O . CYS A 1 124 ? -1.769 8.532 12.952 1.00 95.50 124 CYS A O 1
ATOM 940 N N . HIS A 1 125 ? -3.905 9.017 12.447 1.00 93.44 125 HIS A N 1
ATOM 941 C CA . HIS A 1 125 ? -4.469 8.482 13.680 1.00 93.44 125 HIS A CA 1
ATOM 942 C C . HIS A 1 125 ? -4.161 6.983 13.832 1.00 93.44 125 HIS A C 1
ATOM 944 O O . HIS A 1 125 ? -4.008 6.269 12.842 1.00 93.44 125 HIS A O 1
ATOM 950 N N . ALA A 1 126 ? -4.045 6.503 15.074 1.00 89.25 126 ALA A N 1
ATOM 951 C CA . ALA A 1 126 ? -3.832 5.088 15.412 1.00 89.25 126 ALA A CA 1
ATOM 952 C C . ALA A 1 126 ? -2.656 4.385 14.688 1.00 89.25 126 ALA A C 1
ATOM 954 O O . ALA A 1 126 ? -2.639 3.156 14.582 1.00 89.25 126 ALA A O 1
ATOM 955 N N . GLY A 1 127 ? -1.671 5.151 14.199 1.00 89.69 127 GLY A N 1
ATOM 956 C CA . GLY A 1 127 ? -0.497 4.618 13.507 1.00 89.69 127 GLY A CA 1
ATOM 957 C C . GLY A 1 127 ? -0.786 4.051 12.114 1.00 89.69 127 GLY A C 1
ATOM 958 O O . GLY A 1 127 ? 0.011 3.250 11.620 1.00 89.69 127 GLY A O 1
ATOM 959 N N . HIS A 1 128 ? -1.904 4.431 11.484 1.00 95.00 128 HIS A N 1
ATOM 960 C CA . HIS A 1 128 ? -2.196 4.030 10.108 1.00 95.00 128 HIS A CA 1
ATOM 961 C C . HIS A 1 128 ? -1.103 4.507 9.147 1.00 95.00 128 HIS A C 1
ATOM 963 O O . HIS A 1 128 ? -0.552 5.600 9.285 1.00 95.00 128 HIS A O 1
ATOM 969 N N . ILE A 1 129 ? -0.790 3.666 8.167 1.00 96.12 129 ILE A N 1
ATOM 970 C CA . ILE A 1 129 ? 0.191 3.961 7.123 1.00 96.12 129 ILE A CA 1
ATOM 971 C C . ILE A 1 129 ? -0.586 4.273 5.852 1.00 96.12 129 ILE A C 1
ATOM 973 O O . ILE A 1 129 ? -1.424 3.473 5.451 1.00 96.12 129 ILE A O 1
ATOM 977 N N . VAL A 1 130 ? -0.314 5.410 5.214 1.00 97.44 130 VAL A N 1
ATOM 978 C CA . VAL A 1 130 ? -0.920 5.756 3.924 1.00 97.44 130 VAL A CA 1
ATOM 979 C C . VAL A 1 130 ? 0.187 6.120 2.940 1.00 97.44 130 VAL A C 1
ATOM 981 O O . VAL A 1 130 ? 0.939 7.070 3.165 1.00 97.44 130 VAL A O 1
ATOM 984 N N . GLU A 1 131 ? 0.316 5.335 1.869 1.00 97.50 131 GLU A N 1
ATOM 985 C CA . GLU A 1 131 ? 1.339 5.491 0.832 1.00 97.50 131 GLU A CA 1
ATOM 986 C C . GLU A 1 131 ? 0.753 5.255 -0.578 1.00 97.50 131 GLU A C 1
ATOM 988 O O . GLU A 1 131 ? -0.063 4.357 -0.804 1.00 97.50 131 GLU A O 1
ATOM 993 N N . SER A 1 132 ? 1.189 6.062 -1.547 1.00 96.00 132 SER A N 1
ATOM 994 C CA . SER A 1 132 ? 0.912 5.880 -2.979 1.00 96.00 132 SER A CA 1
ATOM 995 C C . SER A 1 132 ? 2.223 5.903 -3.742 1.00 96.00 132 SER A C 1
ATOM 997 O O . SER A 1 132 ? 2.906 6.926 -3.767 1.00 96.00 132 SER A O 1
ATOM 999 N N . CYS A 1 133 ? 2.589 4.763 -4.313 1.00 95.31 133 CYS A N 1
ATOM 1000 C CA . CYS A 1 133 ? 3.856 4.519 -4.977 1.00 95.31 133 CYS A CA 1
ATOM 1001 C C . CYS A 1 133 ? 3.696 4.493 -6.497 1.00 95.31 133 CYS A C 1
ATOM 1003 O O . CYS A 1 133 ? 2.851 3.788 -7.044 1.00 95.31 133 CYS A O 1
ATOM 1005 N N . MET A 1 134 ? 4.563 5.238 -7.172 1.00 93.31 134 MET A N 1
ATOM 1006 C CA . MET A 1 134 ? 4.715 5.256 -8.620 1.00 93.31 134 MET A CA 1
ATOM 1007 C C . MET A 1 134 ? 6.003 4.538 -8.999 1.00 93.31 134 MET A C 1
ATOM 1009 O O . MET A 1 134 ? 7.080 4.882 -8.500 1.00 93.31 134 MET A O 1
ATOM 1013 N N . VAL A 1 135 ? 5.889 3.570 -9.904 1.00 90.38 135 VAL A N 1
ATOM 1014 C CA . VAL A 1 135 ? 7.007 2.791 -10.435 1.00 90.38 135 VAL A CA 1
ATOM 1015 C C . VAL A 1 135 ? 7.307 3.262 -11.850 1.00 90.38 135 VAL A C 1
ATOM 1017 O O . VAL A 1 135 ? 6.480 3.169 -12.759 1.00 90.38 135 VAL A O 1
ATOM 1020 N N . TYR A 1 136 ? 8.498 3.821 -12.034 1.00 86.31 136 TYR A N 1
ATOM 1021 C CA . TYR A 1 136 ? 8.891 4.449 -13.286 1.00 86.31 136 TYR A CA 1
ATOM 1022 C C . TYR A 1 136 ? 8.937 3.438 -14.437 1.00 86.31 136 TYR A C 1
ATOM 1024 O O . TYR A 1 136 ? 9.655 2.442 -14.372 1.00 86.31 136 TYR A O 1
ATOM 1032 N N . ARG A 1 137 ? 8.194 3.746 -15.506 1.00 82.00 137 ARG A N 1
ATOM 1033 C CA . ARG A 1 137 ? 8.053 2.973 -16.753 1.00 82.00 137 ARG A CA 1
ATOM 1034 C C . ARG A 1 137 ? 7.512 1.553 -16.607 1.00 82.00 137 ARG A C 1
ATOM 1036 O O . ARG A 1 137 ? 7.443 0.881 -17.620 1.00 82.00 137 ARG A O 1
ATOM 1043 N N . MET A 1 138 ? 7.132 1.109 -15.413 1.00 84.62 138 MET A N 1
ATOM 1044 C CA . MET A 1 138 ? 6.495 -0.196 -15.259 1.00 84.62 138 MET A CA 1
ATOM 1045 C C . MET A 1 138 ? 5.150 -0.190 -15.990 1.00 84.62 138 MET A C 1
ATOM 1047 O O . MET A 1 138 ? 4.392 0.779 -15.863 1.00 84.62 138 MET A O 1
ATOM 1051 N N . ASP A 1 139 ? 4.892 -1.252 -16.745 1.00 84.12 139 ASP A N 1
ATOM 1052 C CA . ASP A 1 139 ? 3.622 -1.496 -17.425 1.00 84.12 139 ASP A CA 1
ATOM 1053 C C . ASP A 1 139 ? 2.567 -2.026 -16.427 1.00 84.12 139 ASP A C 1
ATOM 1055 O O . ASP A 1 139 ? 2.608 -1.732 -15.227 1.00 84.12 139 ASP A O 1
ATOM 1059 N N . HIS A 1 140 ? 1.582 -2.780 -16.915 1.00 86.75 140 HIS A N 1
ATOM 1060 C CA . HIS A 1 140 ? 0.504 -3.362 -16.116 1.00 86.75 140 HIS A CA 1
ATOM 1061 C C . HIS A 1 140 ? 0.978 -4.617 -15.360 1.00 86.75 140 HIS A C 1
ATOM 1063 O O . HIS A 1 140 ? 0.596 -5.738 -15.696 1.00 86.75 140 HIS A O 1
ATOM 1069 N N . GLU A 1 141 ? 1.850 -4.440 -14.365 1.00 83.00 141 GLU A N 1
ATOM 1070 C CA . GLU A 1 141 ? 2.552 -5.534 -13.677 1.00 83.00 141 GLU A CA 1
ATOM 1071 C C . GLU A 1 141 ? 2.721 -5.292 -12.171 1.00 83.00 141 GLU A C 1
ATOM 1073 O O . GLU A 1 141 ? 2.591 -4.169 -11.691 1.00 83.00 141 GLU A O 1
ATOM 1078 N N . ILE A 1 142 ? 3.053 -6.354 -11.427 1.00 84.94 142 ILE A N 1
ATOM 1079 C CA . ILE A 1 142 ? 3.347 -6.272 -9.991 1.00 84.94 142 ILE A CA 1
ATOM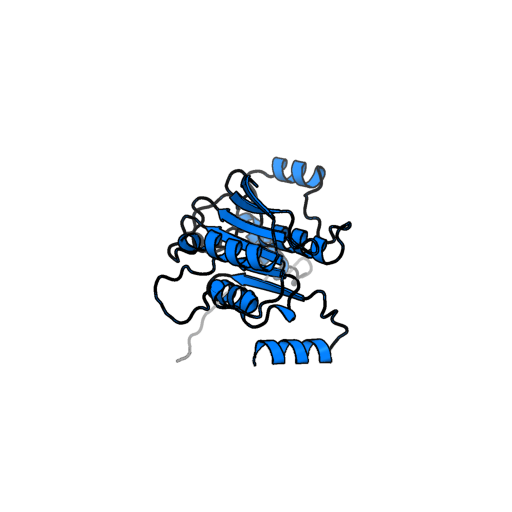 1080 C C . ILE A 1 142 ? 4.840 -5.948 -9.782 1.00 84.94 142 ILE A C 1
ATOM 1082 O O . ILE A 1 142 ? 5.694 -6.728 -10.222 1.00 84.94 142 ILE A O 1
ATOM 1086 N N . PRO A 1 143 ? 5.180 -4.877 -9.038 1.00 83.62 143 PRO A N 1
ATOM 1087 C CA . PRO A 1 143 ? 6.559 -4.514 -8.714 1.00 83.62 143 PRO A CA 1
ATOM 1088 C C . PRO A 1 143 ? 7.340 -5.669 -8.045 1.00 83.62 143 PRO A C 1
ATOM 1090 O O . PRO A 1 143 ? 6.859 -6.297 -7.097 1.00 83.62 143 PRO A O 1
ATOM 1093 N N . GLY A 1 144 ? 8.575 -5.925 -8.492 1.00 74.62 144 GLY A N 1
ATOM 1094 C CA . GLY A 1 144 ? 9.504 -6.897 -7.893 1.00 74.62 144 GLY A CA 1
ATOM 1095 C C . GLY A 1 144 ? 9.515 -8.291 -8.519 1.00 74.62 144 GLY A C 1
ATOM 1096 O O . GLY A 1 144 ? 10.152 -9.193 -7.976 1.00 74.62 144 GLY A O 1
ATOM 1097 N N . ARG A 1 145 ? 8.838 -8.499 -9.654 1.00 64.06 145 ARG A N 1
ATOM 1098 C CA . ARG A 1 145 ? 8.851 -9.778 -10.381 1.00 64.06 145 ARG A CA 1
ATOM 1099 C C . ARG A 1 145 ? 9.155 -9.577 -11.861 1.00 64.06 145 ARG A C 1
ATOM 1101 O O . ARG A 1 145 ? 8.889 -8.524 -12.417 1.00 64.06 145 ARG A O 1
ATOM 1108 N N . VAL A 1 146 ? 9.718 -10.613 -12.481 1.00 58.62 146 VAL A N 1
ATOM 1109 C CA . VAL A 1 146 ? 9.850 -10.717 -13.940 1.00 58.62 146 VAL A CA 1
ATOM 1110 C C . VAL A 1 146 ? 8.626 -11.473 -14.453 1.00 58.62 146 VAL A C 1
ATOM 1112 O O . VAL A 1 146 ? 8.349 -12.573 -13.963 1.00 58.62 146 VAL A O 1
ATOM 1115 N N . ALA A 1 147 ? 7.888 -10.901 -15.406 1.00 56.91 147 ALA A N 1
ATOM 1116 C CA . ALA A 1 147 ? 6.785 -11.596 -16.059 1.00 56.91 147 ALA A CA 1
ATOM 1117 C C . ALA A 1 147 ? 7.310 -12.837 -16.819 1.00 56.91 147 ALA A C 1
ATOM 1119 O O . ALA A 1 147 ? 8.336 -12.760 -17.500 1.00 56.91 147 ALA A O 1
ATOM 1120 N N . PRO A 1 148 ? 6.657 -14.010 -16.715 1.00 55.66 148 PRO A N 1
ATOM 1121 C CA . PRO A 1 148 ? 7.082 -15.230 -17.403 1.00 55.66 148 PRO A CA 1
ATOM 1122 C C . PRO A 1 148 ? 6.587 -15.271 -18.860 1.00 55.66 148 PRO A C 1
ATOM 1124 O O . PRO A 1 148 ? 6.145 -16.317 -19.329 1.00 55.66 148 PRO A O 1
ATOM 1127 N N . ASP A 1 149 ? 6.590 -14.139 -19.560 1.00 54.69 149 ASP A N 1
ATOM 1128 C CA . ASP A 1 149 ? 6.001 -13.992 -20.896 1.00 54.69 149 ASP A CA 1
ATOM 1129 C C . ASP A 1 149 ? 7.057 -13.943 -22.018 1.00 54.69 149 ASP A C 1
ATOM 1131 O O . ASP A 1 149 ? 6.737 -14.134 -23.188 1.00 54.69 149 ASP A O 1
ATOM 1135 N N . GLY A 1 150 ? 8.331 -13.731 -21.663 1.00 50.78 150 GLY A N 1
ATOM 1136 C CA . GLY A 1 150 ? 9.440 -13.621 -22.613 1.00 50.78 150 GLY A CA 1
ATOM 1137 C C . GLY A 1 150 ? 9.378 -12.377 -23.507 1.00 50.78 150 GLY A C 1
ATOM 1138 O O . GLY A 1 150 ? 10.196 -12.260 -24.421 1.00 50.78 150 GLY A O 1
ATOM 1139 N N . THR A 1 151 ? 8.433 -11.469 -23.252 1.00 47.81 151 THR A N 1
ATOM 1140 C CA . THR A 1 151 ? 8.145 -10.288 -24.076 1.00 47.81 151 THR A CA 1
ATOM 1141 C C . THR A 1 151 ? 8.132 -8.986 -23.286 1.00 47.81 151 THR A C 1
ATOM 1143 O O . THR A 1 151 ? 8.412 -7.942 -23.878 1.00 47.81 151 THR A O 1
ATOM 1146 N N . SER A 1 152 ? 7.883 -9.027 -21.975 1.00 50.62 152 SER A N 1
ATOM 1147 C CA . SER A 1 152 ? 7.974 -7.853 -21.115 1.00 50.62 152 SER A CA 1
ATOM 1148 C C . SER A 1 152 ? 9.402 -7.322 -21.072 1.00 50.62 152 SER A C 1
ATOM 1150 O O . SER A 1 152 ? 10.386 -8.072 -21.008 1.00 50.62 152 SER A O 1
ATOM 1152 N N . PHE A 1 153 ? 9.529 -5.994 -21.071 1.00 46.16 153 PHE A N 1
ATOM 1153 C CA . PHE A 1 153 ? 10.802 -5.365 -20.763 1.00 46.16 153 PHE A CA 1
ATOM 1154 C C . PHE A 1 153 ? 11.255 -5.849 -19.384 1.00 46.16 153 PHE A C 1
ATOM 1156 O O . PHE A 1 153 ? 10.493 -5.813 -18.420 1.00 46.16 153 PHE A O 1
ATOM 1163 N N . LEU A 1 154 ? 12.516 -6.284 -19.277 1.00 45.28 154 LEU A N 1
ATOM 1164 C CA . LEU A 1 154 ? 13.176 -6.422 -17.984 1.00 45.28 154 LEU A CA 1
ATOM 1165 C C . LEU A 1 154 ? 13.232 -5.027 -17.363 1.00 45.28 154 LEU A C 1
ATOM 1167 O O . LEU A 1 154 ? 14.206 -4.295 -17.526 1.00 45.28 154 LEU A O 1
ATOM 1171 N N . HIS A 1 155 ? 12.187 -4.655 -16.637 1.00 49.88 155 HIS A N 1
ATOM 1172 C CA . HIS A 1 155 ? 12.346 -3.748 -15.527 1.00 49.88 155 HIS A CA 1
ATOM 1173 C C . HIS A 1 155 ? 13.189 -4.553 -14.546 1.00 49.88 155 HIS A C 1
ATOM 1175 O O . HIS A 1 155 ? 12.676 -5.556 -14.046 1.00 49.88 155 HIS A O 1
ATOM 1181 N N . PRO A 1 156 ? 14.493 -4.244 -14.349 1.00 46.97 156 PRO A N 1
ATOM 1182 C CA . PRO A 1 156 ? 15.249 -4.887 -13.281 1.00 46.97 156 PRO A CA 1
ATOM 1183 C C . PRO A 1 156 ? 14.363 -4.749 -12.056 1.00 46.97 156 PRO A C 1
ATOM 1185 O O . PRO A 1 156 ? 14.009 -3.611 -11.736 1.00 46.97 156 PRO A O 1
ATOM 1188 N N . GLY A 1 157 ? 13.871 -5.901 -11.563 1.00 48.03 157 GLY A N 1
ATOM 1189 C CA . GLY A 1 157 ? 12.631 -5.980 -10.792 1.00 48.03 157 GLY A CA 1
ATOM 1190 C C . GLY A 1 157 ? 12.601 -4.811 -9.846 1.00 48.03 157 GLY A C 1
ATOM 1191 O O . GLY A 1 157 ? 13.598 -4.652 -9.141 1.00 48.03 157 GLY A O 1
ATOM 1192 N N . SER A 1 158 ? 11.582 -3.944 -9.971 1.00 56.00 158 SER A N 1
ATOM 1193 C CA . SER A 1 158 ? 11.532 -2.672 -9.245 1.00 56.00 158 SER A CA 1
ATOM 1194 C C . SER A 1 158 ? 12.153 -2.907 -7.884 1.00 56.00 158 SER A C 1
ATOM 1196 O O . SER A 1 158 ? 11.742 -3.816 -7.164 1.00 56.00 158 SER A O 1
ATOM 1198 N N . ASP A 1 159 ? 13.219 -2.185 -7.575 1.00 65.75 159 ASP A N 1
ATOM 1199 C CA . ASP A 1 159 ? 14.083 -2.465 -6.428 1.00 65.75 159 ASP A CA 1
ATOM 1200 C C . ASP A 1 159 ? 13.330 -2.372 -5.081 1.00 65.75 159 ASP A C 1
ATOM 1202 O O . ASP A 1 159 ? 13.873 -2.666 -4.017 1.00 65.75 159 ASP A O 1
ATOM 1206 N N . LEU A 1 160 ? 12.036 -2.044 -5.150 1.00 75.75 160 LEU A N 1
ATOM 1207 C CA . LEU A 1 160 ? 11.000 -2.371 -4.189 1.00 75.75 160 LEU A CA 1
ATOM 1208 C C . LEU A 1 160 ? 10.084 -3.521 -4.680 1.00 75.75 160 LEU A C 1
ATOM 1210 O O . LEU A 1 160 ? 9.294 -3.341 -5.608 1.00 75.75 160 LEU A O 1
ATOM 1214 N N . ASP A 1 161 ? 10.146 -4.680 -4.019 1.00 84.38 161 ASP A N 1
ATOM 1215 C CA . ASP A 1 161 ? 9.188 -5.783 -4.201 1.00 84.38 161 ASP A CA 1
ATOM 1216 C C . ASP A 1 161 ? 7.866 -5.442 -3.507 1.00 84.38 161 ASP A C 1
ATOM 1218 O O . ASP A 1 161 ? 7.834 -5.271 -2.286 1.00 84.38 161 ASP A O 1
ATOM 1222 N N . TYR A 1 162 ? 6.780 -5.344 -4.282 1.00 88.38 162 TYR A N 1
ATOM 1223 C CA . TYR A 1 162 ? 5.454 -4.977 -3.780 1.00 88.38 162 TYR A CA 1
ATOM 1224 C C . TYR A 1 162 ? 4.979 -5.925 -2.677 1.00 88.38 162 TYR A C 1
ATOM 1226 O O . TYR A 1 162 ? 4.526 -5.476 -1.623 1.00 88.38 162 TYR A O 1
ATOM 1234 N N . THR A 1 163 ? 5.102 -7.237 -2.900 1.00 86.44 163 THR A N 1
ATOM 1235 C CA . THR A 1 163 ? 4.577 -8.246 -1.973 1.00 86.44 163 THR A CA 1
ATOM 1236 C C . THR A 1 163 ? 5.321 -8.141 -0.653 1.00 86.44 163 THR A C 1
ATOM 1238 O O . THR A 1 163 ? 4.712 -7.981 0.401 1.00 86.44 163 THR A O 1
ATOM 1241 N N . LYS A 1 164 ? 6.652 -8.157 -0.706 1.00 84.25 164 LYS A N 1
ATOM 1242 C CA . LYS A 1 164 ? 7.491 -8.009 0.479 1.00 84.25 164 LYS A CA 1
ATOM 1243 C C . LYS A 1 164 ? 7.185 -6.702 1.213 1.00 84.25 164 LYS A C 1
ATOM 1245 O O . LYS A 1 164 ? 6.964 -6.725 2.422 1.00 84.25 164 LYS A O 1
ATOM 1250 N N . TYR A 1 165 ? 7.127 -5.587 0.487 1.00 89.31 165 TYR A N 1
ATOM 1251 C CA . TYR A 1 165 ? 6.919 -4.266 1.071 1.00 89.31 165 TYR A CA 1
ATOM 1252 C C . TYR A 1 165 ? 5.583 -4.148 1.806 1.00 89.31 165 TYR A C 1
ATOM 1254 O O . TYR A 1 165 ? 5.521 -3.672 2.940 1.00 89.31 165 TYR A O 1
ATOM 1262 N N . VAL A 1 166 ? 4.502 -4.602 1.173 1.00 92.88 166 VAL A N 1
ATOM 1263 C CA . VAL A 1 166 ? 3.162 -4.568 1.761 1.00 92.88 166 VAL A CA 1
ATOM 1264 C C . VAL A 1 166 ? 3.098 -5.439 3.013 1.00 92.88 166 VAL A C 1
ATOM 1266 O O . VAL A 1 166 ? 2.588 -4.987 4.038 1.00 92.88 166 VAL A O 1
ATOM 1269 N N . PHE A 1 167 ? 3.664 -6.648 2.976 1.00 90.00 167 PHE A N 1
ATOM 1270 C CA . PHE A 1 167 ? 3.691 -7.539 4.139 1.00 90.00 167 PHE A CA 1
ATOM 1271 C C . PHE A 1 167 ? 4.513 -6.960 5.297 1.00 90.00 167 PHE A C 1
ATOM 1273 O O . PHE A 1 167 ? 4.057 -6.990 6.442 1.00 90.00 167 PHE A O 1
ATOM 1280 N N . GLU A 1 168 ? 5.677 -6.372 5.014 1.00 87.50 168 GLU A N 1
ATOM 1281 C CA . GLU A 1 168 ? 6.491 -5.647 5.999 1.00 87.50 168 GLU A CA 1
ATOM 1282 C C . GLU A 1 168 ? 5.666 -4.552 6.685 1.00 87.50 168 GLU A C 1
ATOM 1284 O O . GLU A 1 168 ? 5.580 -4.489 7.914 1.00 87.50 168 GLU A O 1
ATOM 1289 N N . LYS A 1 169 ? 4.974 -3.724 5.903 1.00 91.50 169 LYS A N 1
ATOM 1290 C CA . LYS A 1 169 ? 4.175 -2.612 6.425 1.00 91.50 169 LYS A CA 1
ATOM 1291 C C . LYS A 1 169 ? 2.925 -3.055 7.177 1.00 91.50 169 LYS A C 1
ATOM 1293 O O . LYS A 1 169 ? 2.602 -2.469 8.208 1.00 91.50 169 LYS A O 1
ATOM 1298 N N . PHE A 1 170 ? 2.234 -4.088 6.710 1.00 92.81 170 PHE A N 1
ATOM 1299 C CA . PHE A 1 170 ? 1.096 -4.664 7.425 1.00 92.81 170 PHE A CA 1
ATOM 1300 C C . PHE A 1 170 ? 1.524 -5.333 8.729 1.00 92.81 170 PHE A C 1
ATOM 1302 O O . PHE A 1 170 ? 0.793 -5.267 9.715 1.00 92.81 170 PHE A O 1
ATOM 1309 N N . SER A 1 171 ? 2.734 -5.889 8.795 1.00 88.62 171 SER A N 1
ATOM 1310 C CA . SER A 1 171 ? 3.259 -6.450 10.042 1.00 88.62 171 SER A CA 1
ATOM 1311 C C . SER A 1 171 ? 3.384 -5.399 11.152 1.00 88.62 171 SER A C 1
ATOM 1313 O O . SER A 1 171 ? 2.997 -5.664 12.291 1.00 88.62 171 SER A O 1
ATOM 1315 N N . LEU A 1 172 ? 3.771 -4.168 10.796 1.00 88.69 172 LEU A N 1
ATOM 1316 C CA . LEU A 1 172 ? 3.809 -3.028 11.718 1.00 88.69 172 LEU A CA 1
ATOM 1317 C C . LEU A 1 172 ? 2.415 -2.628 12.230 1.00 88.69 172 LEU A C 1
ATOM 1319 O O . LEU A 1 172 ? 2.301 -1.988 13.270 1.00 88.69 172 LEU A O 1
ATOM 1323 N N . GLN A 1 173 ? 1.347 -3.003 11.520 1.00 89.06 173 GLN A N 1
ATOM 1324 C CA . GLN A 1 173 ? -0.035 -2.776 11.957 1.00 89.06 173 GLN A CA 1
ATOM 1325 C C . GLN A 1 173 ? -0.534 -3.836 12.941 1.00 89.06 173 GLN A C 1
ATOM 1327 O O . GLN A 1 173 ? -1.557 -3.626 13.589 1.00 89.06 173 GLN A O 1
ATOM 1332 N N . VAL A 1 174 ? 0.169 -4.965 13.045 1.00 85.31 174 VAL A N 1
ATOM 1333 C CA . VAL A 1 174 ? -0.110 -6.033 14.011 1.00 85.31 174 VAL A CA 1
ATOM 1334 C C . VAL A 1 174 ? 0.651 -5.798 15.313 1.00 85.31 174 VAL A C 1
ATOM 1336 O O . VAL A 1 174 ? 0.091 -5.990 16.390 1.00 85.31 174 VAL A O 1
ATOM 1339 N N . ALA A 1 175 ? 1.919 -5.400 15.207 1.00 78.81 175 ALA A N 1
ATOM 1340 C CA . ALA A 1 175 ? 2.786 -5.064 16.327 1.00 78.81 175 ALA A CA 1
ATOM 1341 C C . ALA A 1 175 ? 3.759 -3.966 15.877 1.00 78.81 175 ALA A C 1
ATOM 1343 O O . ALA A 1 175 ? 4.657 -4.210 15.074 1.00 78.81 175 ALA A O 1
ATOM 1344 N N . SER A 1 176 ? 3.563 -2.742 16.369 1.00 69.69 176 SER A N 1
ATOM 1345 C CA . SER A 1 176 ? 4.288 -1.550 15.903 1.00 69.69 176 SER A CA 1
ATOM 1346 C C . SER A 1 176 ? 5.796 -1.582 16.168 1.00 69.69 176 SER A C 1
ATOM 1348 O O . SER A 1 176 ? 6.540 -0.820 15.559 1.00 69.69 176 SER A O 1
ATOM 1350 N N . ASP A 1 177 ? 6.242 -2.445 17.078 1.00 67.12 177 ASP A N 1
ATOM 1351 C CA . ASP A 1 177 ? 7.631 -2.659 17.483 1.00 67.12 177 ASP A CA 1
ATOM 1352 C C . ASP A 1 177 ? 8.255 -3.928 16.874 1.00 67.12 177 ASP A C 1
ATOM 1354 O O . ASP A 1 177 ? 9.445 -4.180 17.058 1.00 67.12 177 ASP A O 1
ATOM 1358 N N . GLN A 1 178 ? 7.479 -4.726 16.134 1.00 59.00 178 GLN A N 1
ATOM 1359 C CA . GLN A 1 178 ? 7.928 -5.997 15.573 1.00 59.00 178 GLN A CA 1
ATOM 1360 C C . GLN A 1 178 ? 7.580 -6.088 14.090 1.00 59.00 178 GLN A C 1
ATOM 1362 O O . GLN A 1 178 ? 6.452 -6.408 13.713 1.00 59.00 178 GLN A O 1
ATOM 1367 N N . LEU A 1 179 ? 8.584 -5.911 13.232 1.00 57.81 179 LEU A N 1
ATOM 1368 C CA . LEU A 1 179 ? 8.487 -6.382 11.855 1.00 57.81 179 LEU A CA 1
ATOM 1369 C C . LEU A 1 179 ? 8.473 -7.913 11.860 1.00 57.81 179 LEU A C 1
ATOM 1371 O O . LEU A 1 179 ? 9.491 -8.560 12.095 1.00 57.81 179 LEU A O 1
ATOM 1375 N N . ARG A 1 180 ? 7.294 -8.493 11.632 1.00 58.94 180 ARG A N 1
ATOM 1376 C CA . ARG A 1 180 ? 7.095 -9.956 11.619 1.00 58.94 180 ARG A CA 1
ATOM 1377 C C . ARG A 1 180 ? 7.397 -10.591 10.267 1.00 58.94 180 ARG A C 1
ATOM 1379 O O . ARG A 1 180 ? 7.608 -11.794 10.182 1.00 58.94 180 ARG A O 1
ATOM 1386 N N . PHE A 1 181 ? 7.444 -9.762 9.233 1.00 55.88 181 PHE A N 1
ATOM 1387 C CA . PHE A 1 181 ? 7.989 -10.084 7.927 1.00 55.88 181 PHE A CA 1
ATOM 1388 C C . PHE A 1 181 ? 9.184 -9.148 7.761 1.00 55.88 181 PHE A C 1
ATOM 1390 O O . PHE A 1 181 ? 8.984 -7.943 7.691 1.00 55.88 181 PHE A O 1
ATOM 1397 N N . TYR A 1 182 ? 10.411 -9.666 7.818 1.00 44.84 182 TYR A N 1
ATOM 1398 C CA . TYR A 1 182 ? 11.638 -8.892 7.602 1.00 44.84 182 TYR A CA 1
ATOM 1399 C C . TYR A 1 182 ? 12.366 -9.547 6.438 1.00 44.84 182 TYR A C 1
ATOM 1401 O O . TYR A 1 182 ? 12.949 -10.616 6.596 1.00 44.84 182 TYR A O 1
ATOM 1409 N N . GLY A 1 183 ? 12.262 -8.962 5.247 1.00 43.72 183 GLY A N 1
ATOM 1410 C CA . GLY A 1 183 ? 12.858 -9.531 4.044 1.00 43.72 183 GLY A CA 1
ATOM 1411 C C . GLY A 1 183 ? 14.143 -8.837 3.612 1.00 43.72 183 GLY A C 1
ATOM 1412 O O . GLY A 1 183 ? 14.457 -8.893 2.424 1.00 43.72 183 GLY A O 1
ATOM 1413 N N . HIS A 1 184 ? 14.867 -8.120 4.478 1.00 45.12 184 HIS A N 1
ATOM 1414 C CA . HIS A 1 184 ? 16.221 -7.711 4.094 1.00 45.12 184 HIS A CA 1
ATOM 1415 C C . HIS A 1 184 ? 17.046 -8.982 3.875 1.00 45.12 184 HIS A C 1
ATOM 1417 O O . HIS A 1 184 ? 17.105 -9.792 4.803 1.00 45.12 184 HIS A O 1
ATOM 1423 N N . PRO A 1 185 ? 17.654 -9.174 2.686 1.00 47.25 185 PRO A N 1
ATOM 1424 C CA . PRO A 1 185 ? 18.695 -10.169 2.582 1.00 47.25 185 PRO A CA 1
ATOM 1425 C C . PRO A 1 185 ? 19.730 -9.812 3.650 1.00 47.25 185 PRO A C 1
ATOM 1427 O O . PRO A 1 185 ? 20.106 -8.650 3.813 1.00 47.25 185 PRO A O 1
ATOM 1430 N N . THR A 1 186 ? 20.137 -10.791 4.441 1.00 55.28 186 THR A N 1
ATOM 1431 C CA . THR A 1 186 ? 21.322 -10.675 5.281 1.00 55.28 186 THR A CA 1
ATOM 1432 C C . THR A 1 186 ? 22.485 -10.170 4.431 1.00 55.28 186 THR A C 1
ATOM 1434 O O . THR A 1 186 ? 22.503 -10.356 3.216 1.00 55.28 186 THR A O 1
ATOM 1437 N N . ARG A 1 187 ? 23.504 -9.573 5.051 1.00 57.56 187 ARG A N 1
ATOM 1438 C CA . ARG A 1 187 ? 24.703 -9.160 4.310 1.00 57.56 187 ARG A CA 1
ATOM 1439 C C . ARG A 1 187 ? 25.299 -10.310 3.487 1.00 57.56 187 ARG A C 1
ATOM 1441 O O . ARG A 1 187 ? 25.713 -10.087 2.367 1.00 57.56 187 ARG A O 1
ATOM 1448 N N . ALA A 1 188 ? 25.207 -11.546 3.983 1.00 59.31 188 ALA A N 1
ATOM 1449 C CA . ALA A 1 188 ? 25.579 -12.745 3.236 1.00 59.31 188 ALA A CA 1
ATOM 1450 C C . ALA A 1 188 ? 24.692 -13.007 2.003 1.00 59.31 188 ALA A C 1
ATOM 1452 O O . ALA A 1 188 ? 25.192 -13.441 0.974 1.00 59.31 188 ALA A O 1
ATOM 1453 N N . GLU A 1 189 ? 23.387 -12.745 2.077 1.00 47.38 189 GLU A N 1
ATOM 1454 C CA . GLU A 1 189 ? 22.478 -12.848 0.929 1.00 47.38 189 GLU A CA 1
ATOM 1455 C C . GLU A 1 189 ? 22.628 -11.669 -0.046 1.00 47.38 189 GLU A C 1
ATOM 1457 O O . GLU A 1 189 ? 22.387 -11.848 -1.236 1.00 47.38 189 GLU A O 1
ATOM 1462 N N . GLU A 1 190 ? 23.017 -10.478 0.420 1.00 49.72 190 GLU A N 1
ATOM 1463 C CA . GLU A 1 190 ? 23.392 -9.342 -0.435 1.00 49.72 190 GLU A CA 1
ATOM 1464 C C . GLU A 1 190 ? 24.719 -9.603 -1.152 1.00 49.72 190 GLU A C 1
ATOM 1466 O O . GLU A 1 190 ? 24.778 -9.445 -2.369 1.00 49.72 190 GLU A O 1
ATOM 1471 N N . ASP A 1 191 ? 25.739 -10.061 -0.425 1.00 64.50 191 ASP A N 1
ATOM 1472 C CA . ASP A 1 191 ? 27.052 -10.430 -0.959 1.00 64.50 191 ASP A CA 1
ATOM 1473 C C . ASP A 1 191 ? 26.898 -11.589 -1.959 1.00 64.50 191 ASP A C 1
ATOM 1475 O O . ASP A 1 191 ? 27.360 -11.486 -3.093 1.00 64.50 191 ASP A O 1
ATOM 1479 N N . TRP A 1 192 ? 26.117 -12.625 -1.620 1.00 59.50 192 TRP A N 1
ATOM 1480 C CA . TRP A 1 192 ? 25.760 -13.691 -2.560 1.00 59.50 192 TRP A CA 1
ATOM 1481 C C . TRP A 1 192 ? 25.042 -13.131 -3.792 1.00 59.50 192 TRP A C 1
ATOM 1483 O O . TRP A 1 192 ? 25.456 -13.405 -4.911 1.0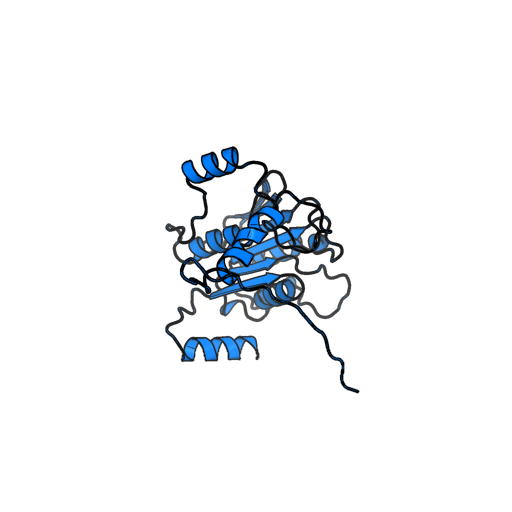0 59.50 192 TRP A O 1
ATOM 1493 N N . LYS A 1 193 ? 24.010 -12.287 -3.630 1.00 50.78 193 LYS A N 1
ATOM 1494 C CA . LYS A 1 193 ? 23.291 -11.673 -4.766 1.00 50.78 193 LYS A CA 1
ATOM 1495 C C . LYS A 1 193 ? 24.188 -10.810 -5.659 1.00 50.78 193 LYS A C 1
ATOM 1497 O O . LYS A 1 193 ? 23.924 -10.738 -6.857 1.00 50.78 193 LYS A O 1
ATOM 1502 N N . GLN A 1 194 ? 25.206 -10.158 -5.099 1.00 55.47 194 GLN A N 1
ATOM 1503 C CA . GLN A 1 194 ? 26.211 -9.405 -5.854 1.00 55.47 194 GLN A CA 1
ATOM 1504 C C . GLN A 1 194 ? 27.188 -10.334 -6.589 1.00 55.47 194 GLN A C 1
ATOM 1506 O O . GLN A 1 194 ? 27.565 -10.035 -7.720 1.00 55.47 194 GLN A O 1
ATOM 1511 N N . GLU A 1 195 ? 27.549 -11.473 -5.992 1.00 65.38 195 GLU A N 1
ATOM 1512 C CA . GLU A 1 195 ? 28.397 -12.505 -6.606 1.00 65.38 195 GLU A CA 1
ATOM 1513 C C . GLU A 1 195 ? 27.697 -13.257 -7.751 1.00 65.38 195 GLU A C 1
ATOM 1515 O O . GLU A 1 195 ? 28.343 -13.608 -8.737 1.00 65.38 195 GLU A O 1
ATOM 1520 N N . VAL A 1 196 ? 26.377 -13.468 -7.666 1.00 50.44 196 VAL A N 1
ATOM 1521 C CA . VAL A 1 196 ? 25.551 -14.070 -8.736 1.00 50.44 196 VAL A CA 1
ATOM 1522 C C . VAL A 1 196 ? 24.845 -13.029 -9.617 1.00 50.44 196 VAL A C 1
ATOM 1524 O O . VAL A 1 196 ? 23.785 -13.306 -10.175 1.00 50.44 196 VAL A O 1
ATOM 1527 N N . TRP A 1 197 ? 25.419 -11.828 -9.773 1.00 47.09 197 TRP A N 1
ATOM 1528 C CA . TRP A 1 197 ? 24.942 -10.831 -10.739 1.00 47.09 197 TRP A CA 1
ATOM 1529 C C . TRP A 1 197 ? 25.652 -10.962 -12.107 1.00 47.09 197 TRP A C 1
ATOM 1531 O O . TRP A 1 197 ? 26.882 -10.993 -12.154 1.00 47.09 197 TRP A O 1
ATOM 1541 N N . PRO A 1 198 ? 24.923 -10.948 -13.244 1.00 47.91 198 PRO A N 1
ATOM 1542 C CA . PRO A 1 198 ? 23.467 -10.852 -13.351 1.00 47.91 198 PRO A CA 1
ATOM 1543 C C . PRO A 1 198 ? 22.783 -12.136 -12.862 1.00 47.91 198 PRO A C 1
ATOM 1545 O O . PRO A 1 198 ? 23.346 -13.213 -13.055 1.00 47.91 198 PRO A O 1
ATOM 1548 N N . PRO A 1 199 ? 21.578 -12.038 -12.264 1.00 50.12 199 PRO A N 1
ATOM 1549 C CA . PRO A 1 199 ? 20.875 -13.202 -11.757 1.00 50.12 199 PRO A CA 1
ATOM 1550 C C . PRO A 1 199 ? 20.684 -14.219 -12.875 1.00 50.12 199 PRO A C 1
ATOM 1552 O O . PRO A 1 199 ? 20.420 -13.860 -14.028 1.00 50.12 199 PRO A O 1
ATOM 1555 N N . ASN A 1 200 ? 20.785 -15.486 -12.486 1.00 45.25 200 ASN A N 1
ATOM 1556 C CA . ASN A 1 200 ? 20.398 -16.637 -13.283 1.00 45.25 200 ASN A CA 1
ATOM 1557 C C . ASN A 1 200 ? 19.102 -16.334 -14.056 1.00 45.25 200 ASN A C 1
ATOM 1559 O O . ASN A 1 200 ? 18.070 -15.983 -13.476 1.00 45.25 200 ASN A O 1
ATOM 1563 N N . LYS A 1 201 ? 19.176 -16.418 -15.385 1.00 45.75 201 LYS A N 1
ATOM 1564 C CA . LYS A 1 201 ? 18.055 -16.166 -16.295 1.00 45.75 201 LYS A CA 1
ATOM 1565 C C . LYS A 1 201 ? 17.003 -17.264 -16.099 1.00 45.75 201 LYS A C 1
ATOM 1567 O O . LYS A 1 201 ? 17.278 -18.308 -15.521 1.00 45.75 201 LYS A O 1
ATOM 1572 N N . MET A 1 202 ? 15.790 -17.096 -16.624 1.00 40.25 202 MET A N 1
ATOM 1573 C CA . MET A 1 202 ? 14.735 -18.126 -16.534 1.00 40.25 202 MET A CA 1
ATOM 1574 C C . MET A 1 202 ? 15.201 -19.523 -17.010 1.00 40.25 202 MET A C 1
ATOM 1576 O O . MET A 1 202 ? 14.777 -20.543 -16.464 1.00 40.25 202 MET A O 1
ATOM 1580 N N . TYR A 1 203 ? 16.131 -19.575 -17.970 1.00 46.78 203 TYR A N 1
ATOM 1581 C CA . TYR A 1 203 ? 16.751 -20.811 -18.470 1.00 46.78 203 TYR A CA 1
ATOM 1582 C C . TYR A 1 203 ? 17.610 -21.516 -17.409 1.00 46.78 203 TYR A C 1
ATOM 1584 O O . TYR A 1 203 ? 17.684 -22.740 -17.396 1.00 46.78 203 TYR A O 1
ATOM 1592 N N . ASP A 1 204 ? 18.169 -20.767 -16.458 1.00 49.31 204 ASP A N 1
ATOM 1593 C CA . ASP A 1 204 ? 18.972 -21.295 -15.356 1.00 49.31 204 ASP A CA 1
ATOM 1594 C C . ASP A 1 204 ? 18.129 -21.977 -14.264 1.00 49.31 204 ASP A C 1
ATOM 1596 O O . ASP A 1 204 ? 18.648 -22.595 -13.339 1.00 49.31 204 ASP A O 1
ATOM 1600 N N . SER A 1 205 ? 16.801 -21.892 -14.381 1.00 46.91 205 SER A N 1
ATOM 1601 C CA . SER A 1 205 ? 15.835 -22.587 -13.524 1.00 46.91 205 SER A CA 1
ATOM 1602 C C . SER A 1 205 ? 15.143 -23.753 -14.233 1.00 46.91 205 SER A C 1
ATOM 1604 O O . SER A 1 205 ? 14.367 -24.472 -13.598 1.00 46.91 205 SER A O 1
ATOM 1606 N N . MET A 1 206 ? 15.405 -23.983 -15.531 1.00 43.88 206 MET A N 1
ATOM 1607 C CA . MET A 1 206 ? 14.847 -25.149 -16.228 1.00 43.88 206 MET A CA 1
ATOM 1608 C C . MET A 1 206 ? 15.320 -26.447 -15.573 1.00 43.88 206 MET A C 1
ATOM 1610 O O . MET A 1 206 ? 14.504 -27.342 -15.378 1.00 43.88 206 MET A O 1
ATOM 1614 N N . TYR A 1 207 ? 16.577 -26.511 -15.121 1.00 47.94 207 TYR A N 1
ATOM 1615 C CA . TYR A 1 207 ? 17.134 -27.692 -14.451 1.00 47.94 207 TYR A CA 1
ATOM 1616 C C . TYR A 1 207 ? 16.410 -28.032 -13.138 1.00 47.94 207 TYR A C 1
ATOM 1618 O O . TYR A 1 207 ? 16.308 -29.202 -12.790 1.00 47.94 207 TYR A O 1
ATOM 1626 N N . LEU A 1 208 ? 15.851 -27.041 -12.430 1.00 40.84 208 LEU A N 1
ATOM 1627 C CA . LEU A 1 208 ? 15.065 -27.271 -11.208 1.00 40.84 208 LEU A CA 1
ATOM 1628 C C . LEU A 1 208 ? 13.676 -27.857 -11.504 1.00 40.84 208 LEU A C 1
ATOM 1630 O O . LEU A 1 208 ? 13.108 -28.540 -10.656 1.00 40.84 208 LEU A O 1
ATOM 1634 N N . ARG A 1 209 ? 13.138 -27.640 -12.712 1.00 44.75 209 ARG A N 1
ATOM 1635 C CA . ARG A 1 209 ? 11.874 -28.251 -13.154 1.00 44.75 209 ARG A CA 1
ATOM 1636 C C . ARG A 1 209 ? 12.080 -29.645 -13.749 1.00 44.75 209 ARG A C 1
ATOM 1638 O O . ARG A 1 209 ? 11.218 -30.498 -13.569 1.00 44.75 209 ARG A O 1
ATOM 1645 N N . THR A 1 210 ? 13.213 -29.912 -14.401 1.00 46.41 210 THR A N 1
ATOM 1646 C CA . THR A 1 210 ? 13.533 -31.251 -14.932 1.00 46.41 210 THR A CA 1
ATOM 1647 C C . THR A 1 210 ? 14.147 -32.193 -13.900 1.00 46.41 210 THR A C 1
ATOM 1649 O O . THR A 1 210 ? 13.882 -33.389 -13.978 1.00 46.41 210 THR A O 1
ATOM 1652 N N . ALA A 1 211 ? 14.904 -31.708 -12.909 1.00 43.03 211 ALA A N 1
ATOM 1653 C CA . ALA A 1 211 ? 15.553 -32.579 -11.920 1.00 43.03 211 ALA A CA 1
ATOM 1654 C C . ALA A 1 211 ? 14.558 -33.328 -11.014 1.00 43.03 211 ALA A C 1
ATOM 1656 O O . ALA A 1 211 ? 14.861 -34.426 -10.554 1.00 43.03 211 ALA A O 1
ATOM 1657 N N . LEU A 1 212 ? 13.349 -32.794 -10.810 1.00 42.59 212 LEU A N 1
ATOM 1658 C CA . LEU A 1 212 ? 12.281 -33.495 -10.084 1.00 42.59 212 LEU A CA 1
ATOM 1659 C C . LEU A 1 212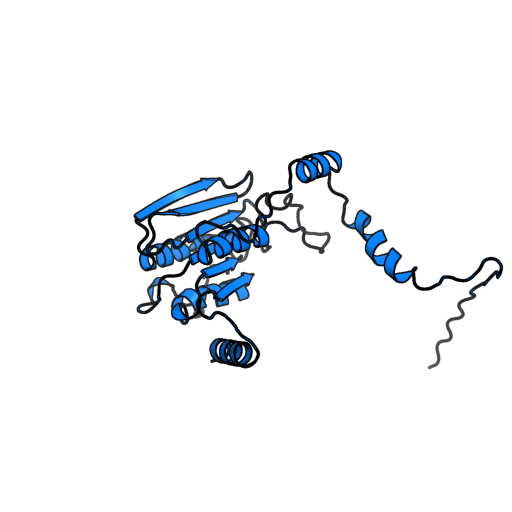 ? 11.460 -34.446 -10.970 1.00 42.59 212 LEU A C 1
ATOM 1661 O O . LEU A 1 212 ? 10.778 -35.318 -10.443 1.00 42.59 212 LEU A O 1
ATOM 1665 N N . ALA A 1 213 ? 11.562 -34.340 -12.299 1.00 42.66 213 ALA A N 1
ATOM 1666 C CA . ALA A 1 213 ? 10.963 -35.303 -13.225 1.00 42.66 213 ALA A CA 1
ATOM 1667 C C . ALA A 1 213 ? 11.874 -36.522 -13.484 1.00 42.66 213 ALA A C 1
ATOM 1669 O O . ALA A 1 213 ? 11.391 -37.566 -13.912 1.00 42.66 213 ALA A O 1
ATOM 1670 N N . THR A 1 214 ? 13.178 -36.425 -13.197 1.00 45.44 214 THR A N 1
ATOM 1671 C CA . THR A 1 214 ? 14.143 -37.528 -13.375 1.00 45.44 214 THR A CA 1
ATOM 1672 C C . THR A 1 214 ? 14.595 -38.202 -12.079 1.00 45.44 214 THR A C 1
ATOM 1674 O O . THR A 1 214 ? 15.157 -39.294 -12.142 1.00 45.44 214 THR A O 1
ATOM 1677 N N . GLN A 1 215 ? 14.280 -37.665 -10.895 1.00 41.72 215 GLN A N 1
ATOM 1678 C CA . GLN A 1 215 ? 14.549 -38.340 -9.610 1.00 41.72 215 GLN A CA 1
ATOM 1679 C C . GLN A 1 215 ? 13.507 -39.410 -9.217 1.00 41.72 215 GLN A C 1
ATOM 1681 O O . GLN A 1 215 ? 13.382 -39.767 -8.049 1.00 41.72 215 GLN A O 1
ATOM 1686 N N . GLY A 1 216 ? 12.794 -39.970 -10.200 1.00 45.00 216 GLY A N 1
ATOM 1687 C CA . GLY A 1 216 ? 11.877 -41.104 -10.041 1.00 45.00 216 GLY A CA 1
ATOM 1688 C C . GLY A 1 216 ? 12.312 -42.403 -10.732 1.00 45.00 216 GLY A C 1
ATOM 1689 O O . GLY A 1 216 ? 11.533 -43.347 -10.752 1.00 45.00 216 GLY A O 1
ATOM 1690 N N . LEU A 1 217 ? 13.520 -42.483 -11.302 1.00 39.69 217 LEU A N 1
ATOM 1691 C CA . LEU A 1 217 ? 14.047 -43.711 -11.918 1.00 39.69 217 LEU A CA 1
ATOM 1692 C C . LEU A 1 217 ? 15.496 -43.954 -11.476 1.00 39.69 217 LEU A C 1
ATOM 1694 O O . LEU A 1 217 ? 16.450 -43.781 -12.230 1.00 39.69 217 LEU A O 1
ATOM 1698 N N . GLN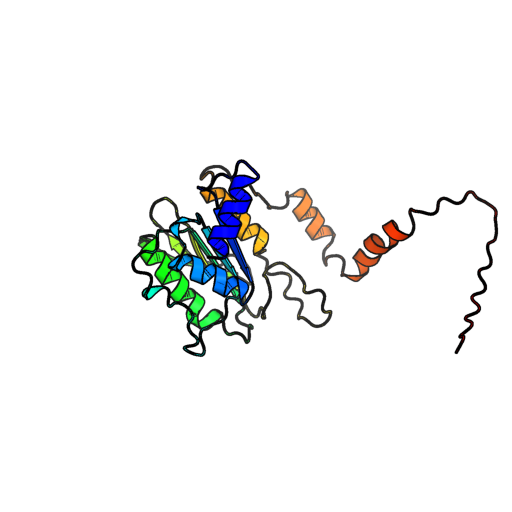 A 1 218 ? 15.663 -44.399 -10.230 1.00 40.62 218 GLN A N 1
ATOM 1699 C CA . GLN A 1 218 ? 16.821 -45.219 -9.882 1.00 40.62 218 GLN A CA 1
ATOM 1700 C C . GLN A 1 218 ? 16.628 -46.603 -10.515 1.00 40.62 218 GLN A C 1
ATOM 1702 O O . GLN A 1 218 ? 16.034 -47.494 -9.915 1.00 40.62 218 GLN A O 1
ATOM 1707 N N . THR A 1 219 ? 17.131 -46.797 -11.733 1.00 38.47 219 THR A N 1
ATOM 1708 C CA . THR A 1 219 ? 17.425 -48.142 -12.239 1.00 38.47 219 THR A CA 1
ATOM 1709 C C . THR A 1 219 ? 18.909 -48.425 -12.052 1.00 38.47 219 THR A C 1
ATOM 1711 O O . THR A 1 219 ? 19.764 -47.654 -12.486 1.00 38.47 219 THR A O 1
ATOM 1714 N N . LEU A 1 220 ? 19.176 -49.537 -11.369 1.00 40.50 220 LEU A N 1
ATOM 1715 C CA . LEU A 1 220 ? 20.477 -50.161 -11.129 1.00 40.50 220 LEU A CA 1
ATOM 1716 C C . LEU A 1 220 ? 21.347 -50.245 -12.406 1.00 40.50 220 LEU A C 1
ATOM 1718 O O . LEU A 1 220 ? 20.812 -50.296 -13.516 1.00 40.50 220 LEU A O 1
ATOM 1722 N N . PRO A 1 221 ? 22.688 -50.295 -12.279 1.00 38.28 221 PRO A N 1
ATOM 1723 C CA . PRO A 1 221 ? 23.575 -50.307 -13.434 1.00 38.28 221 PRO A CA 1
ATOM 1724 C C . PRO A 1 221 ? 23.478 -51.640 -14.199 1.00 38.28 221 PRO A C 1
ATOM 1726 O O . PRO A 1 221 ? 23.517 -52.709 -13.595 1.00 38.28 221 PRO A O 1
ATOM 1729 N N . ASN A 1 222 ? 23.437 -51.535 -15.534 1.00 44.91 222 ASN A N 1
ATOM 1730 C CA . ASN A 1 222 ? 23.475 -52.591 -16.564 1.00 44.91 222 ASN A CA 1
ATOM 1731 C C . ASN A 1 222 ? 22.155 -53.190 -17.082 1.00 44.91 222 ASN A C 1
ATOM 1733 O O . ASN A 1 222 ? 22.022 -54.408 -17.173 1.00 44.91 222 ASN A O 1
ATOM 1737 N N . GLN A 1 223 ? 21.275 -52.360 -17.647 1.00 39.12 223 GLN A N 1
ATOM 1738 C CA . GLN A 1 223 ? 20.488 -52.790 -18.812 1.00 39.12 223 GLN A CA 1
ATOM 1739 C C . GLN A 1 223 ? 20.418 -51.677 -19.865 1.00 39.12 223 GLN A C 1
ATOM 1741 O O . GLN A 1 223 ? 19.974 -50.566 -19.590 1.00 39.12 223 GLN A O 1
ATOM 1746 N N . ARG A 1 224 ? 20.881 -51.975 -21.088 1.00 39.03 224 ARG A N 1
ATOM 1747 C CA . ARG A 1 224 ? 20.621 -51.132 -22.263 1.00 39.03 224 ARG A CA 1
ATOM 1748 C C . ARG A 1 224 ? 19.136 -51.238 -22.587 1.00 39.03 224 ARG A C 1
ATOM 1750 O O . ARG A 1 224 ? 18.685 -52.305 -22.993 1.00 39.03 224 ARG A O 1
ATOM 1757 N N . VAL A 1 225 ? 18.407 -50.138 -22.453 1.00 35.22 225 VAL A N 1
ATOM 1758 C CA . VAL A 1 225 ? 17.054 -50.011 -22.998 1.00 35.22 225 VAL A CA 1
ATOM 1759 C C . VAL A 1 225 ? 17.150 -49.147 -24.253 1.00 35.22 225 VAL A C 1
ATOM 1761 O O . VAL A 1 225 ? 17.365 -47.940 -24.171 1.00 35.22 225 VAL A O 1
ATOM 1764 N N . SER A 1 226 ? 17.040 -49.777 -25.424 1.00 35.03 226 SER A N 1
ATOM 1765 C CA . SER A 1 226 ? 16.726 -49.078 -26.672 1.00 35.03 226 SER A CA 1
ATOM 1766 C C . SER A 1 226 ? 15.223 -48.832 -26.698 1.00 35.03 226 SER A C 1
ATOM 1768 O O . SER A 1 226 ? 14.450 -49.784 -26.691 1.00 35.03 226 SER A O 1
ATOM 1770 N N . ILE A 1 227 ? 14.815 -47.564 -26.727 1.00 34.69 227 ILE A N 1
ATOM 1771 C CA . ILE A 1 227 ? 13.418 -47.183 -26.933 1.00 34.69 227 ILE A CA 1
ATOM 1772 C C . ILE A 1 227 ? 13.260 -46.838 -28.412 1.00 34.69 227 ILE A C 1
ATOM 1774 O O . ILE A 1 227 ? 13.764 -45.819 -28.880 1.00 34.69 227 ILE A O 1
ATOM 1778 N N . THR A 1 228 ? 12.591 -47.716 -29.153 1.00 35.47 228 THR A N 1
ATOM 1779 C CA . THR A 1 228 ? 12.097 -47.443 -30.504 1.00 35.47 228 THR A CA 1
ATOM 1780 C C . THR A 1 228 ? 10.660 -46.958 -30.359 1.00 35.47 228 THR A C 1
ATOM 1782 O O . THR A 1 228 ? 9.802 -47.715 -29.918 1.00 35.47 228 THR A O 1
ATOM 1785 N N . SER A 1 229 ? 10.389 -45.693 -30.675 1.00 33.47 229 SER A N 1
ATOM 1786 C CA . SER A 1 229 ? 9.024 -45.165 -30.712 1.00 33.47 229 SER A CA 1
ATOM 1787 C C . SER A 1 229 ? 8.411 -45.431 -32.086 1.00 33.47 229 SER A C 1
ATOM 1789 O O . SER A 1 229 ? 8.810 -44.806 -33.070 1.00 33.47 229 SER A O 1
ATOM 1791 N N . THR A 1 230 ? 7.446 -46.342 -32.160 1.00 33.34 230 THR A N 1
ATOM 1792 C CA . THR A 1 230 ? 6.514 -46.456 -33.289 1.00 33.34 230 THR A CA 1
ATOM 1793 C C . THR A 1 230 ? 5.219 -45.766 -32.876 1.00 33.34 230 THR A C 1
ATOM 1795 O O . THR A 1 230 ? 4.652 -46.081 -31.834 1.00 33.34 230 THR A O 1
ATOM 1798 N N . ILE A 1 231 ? 4.802 -44.769 -33.654 1.00 34.47 231 ILE A N 1
ATOM 1799 C CA . ILE A 1 231 ? 3.506 -44.104 -33.512 1.00 34.47 231 ILE A CA 1
ATOM 1800 C C . ILE A 1 231 ? 2.574 -44.806 -34.498 1.00 34.47 231 ILE A C 1
ATOM 1802 O O . ILE A 1 231 ? 2.761 -44.666 -35.706 1.00 34.47 231 ILE A O 1
ATOM 1806 N N . GLU A 1 232 ? 1.602 -45.561 -33.996 1.00 32.69 232 GLU A N 1
ATOM 1807 C CA . GLU A 1 232 ? 0.466 -46.024 -34.793 1.00 32.69 232 GLU A CA 1
ATOM 1808 C C . GLU A 1 232 ? -0.716 -45.078 -34.559 1.00 32.69 232 GLU A C 1
ATOM 1810 O O . GLU A 1 232 ? -1.100 -44.796 -33.424 1.00 32.69 232 GLU A O 1
ATOM 1815 N N . TYR A 1 233 ? -1.242 -44.542 -35.660 1.00 33.59 233 TYR A N 1
ATOM 1816 C CA . TYR A 1 233 ? -2.512 -43.829 -35.723 1.00 33.59 233 TYR A CA 1
ATOM 1817 C C . TYR A 1 233 ? -3.580 -44.838 -36.144 1.00 33.59 233 TYR A C 1
ATOM 1819 O O . TYR A 1 233 ? -3.501 -45.367 -37.252 1.00 33.59 233 TYR A O 1
ATOM 1827 N N . GLU A 1 234 ? -4.583 -45.069 -35.301 1.00 36.91 234 GLU A N 1
ATOM 1828 C CA . GLU A 1 234 ? -5.833 -45.699 -35.729 1.00 36.91 234 GLU A CA 1
ATOM 1829 C C . GLU A 1 234 ? -6.875 -44.616 -36.028 1.00 36.91 234 GLU A C 1
ATOM 1831 O O . GLU A 1 234 ? -7.037 -43.655 -35.267 1.00 36.91 234 GLU A O 1
ATOM 1836 N N . GLY A 1 235 ? -7.526 -44.772 -37.182 1.00 44.28 235 GLY A N 1
ATOM 1837 C CA . GLY A 1 235 ? -8.742 -44.073 -37.589 1.00 44.28 235 GLY A CA 1
ATOM 1838 C C . GLY A 1 235 ? -9.951 -44.992 -37.517 1.00 44.28 235 GLY A C 1
ATOM 1839 O O . GLY A 1 235 ? -9.752 -46.221 -37.398 1.00 44.28 235 GLY A O 1
#

Sequence (235 aa):
EMIDAIFQWMTSLGCIDTSKVFAGGFSYGGTIVQDLACVRSWQFRGLAPDVAPGDYTDRGLLHLGDCKNATPVTYISFCGTGDISHCYLNSIAKAETVAKQTHCSR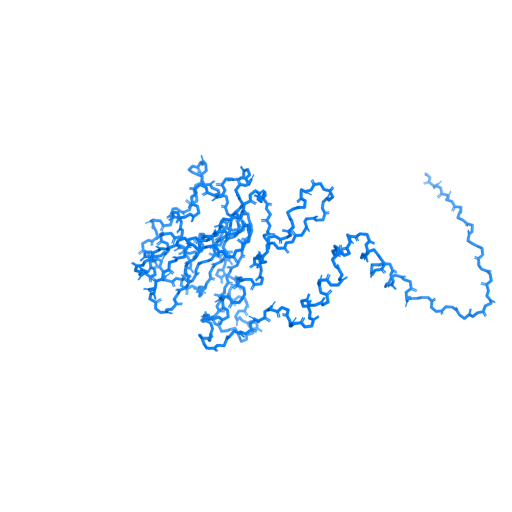SELRRKSATVNCTVWSGCHAGHIVESCMVYRMDHEIPGRVAPDGTSFLHPGSDLDYTKYVFEKFSLQVASDQLRFYGHPTRAEEDWKQEVWPPNKMYDSMYLRTALATQGLQTLPNQRVSITSTIEYEG

Organism: NCBI:txid2562237

Foldseek 3Di:
DVVVVVVVVVVVVDDDPQLQAEEEAAAVGLLVQLCCQQPVQVRHQATEREQHADPPDPPPRDDLQVRPPGAQHAYEYEHEPQEPSPCVPCQVVSLVSSCVNQVFDDWDWDDPAPFKIKTWTHPGPPPHTGIRIYGYNDYRDFAQDDDPPVPDPPPVRGPDGSVLVVLQRSCCSVPVVDRPRDPDQDVVRVVVPVVCPVPDDPVNCVCVVVVVVPVPDPDDPDDDDDDDDDDDDDD